Protein AF-A0AB36YSG3-F1 (afdb_monomer)

Sequence (198 aa):
MAKQVISLGTAPSGAGGDDRRSAWFKAISNFTELYDFLAGTAGSTALPASLAAAISAAGGYRKATILGAVGQSGGVPTGAIIERGNNANGEYVRFADGTQICTFKNRTIRTANIATGPLFHGGLEAARSFPIAFATAPIIQISAGLEVGEGWFAMAAGALPDGLLLSTTRWPGGYVFTQVSRSATIICVDYLAVGRWF

Foldseek 3Di:
DDQQDWQQCDPPPSPPTDDPVRSVVSVVVNVQVVQCQQQVHHPHPDHQPDSVRSCVNNVHDDPVFQEDDWDDDPQRIPGHQWYWDADPQAIWIAGNRFKIKFKDKDKDKFFFACDDPLKTWTPKAAKTWTRDFAPWQWDKDKFKAWPPAGKTWDFDLPVDPPSCNTGRTIDGMTIIMHSDGGGITIMMMIIMTMHGRD

pLDDT: mean 89.96, std 9.18, range [51.03, 98.56]

Radius of gyration: 31.13 Å; Cα contacts (8 Å, |Δi|>4): 420; chains: 1; bounding box: 73×34×82 Å

Secondary structure (DSSP, 8-state):
-PPP-----BTTTTBTS--HHHHHHHHHHHHHHHHHHHHTSTT--S--SSHHHHHHHTT---GGGSBS---EETTEE-S-SEEEEEETTEEEEEETTSEEEEEEEEEEEEEE-EEETTEEE-S-B--EE-SS--SSPPEEEEEEEESSS--EEEE-TTSSTT-GGG-SSEEPPEEEEESS-EEEEEEEEEEEEEEE--

Nearest PDB structures (foldseek):
  2vm9-assembly1_A  TM=5.688E-01  e=8.264E-02  Dictyostelium discoideum AX2
  2vme-assembly2_F  TM=4.939E-01  e=7.812E-02  Dictyostelium discoideum AX2
  2izw-assembly1_C  TM=2.130E-01  e=5.283E-01  Ryegrass mottle virus
  8r71-assembly1_B  TM=1.937E-01  e=8.763E-01  Bacteroides thetaiotaomicron VPI-5482

Mean predicted aligned error: 8.12 Å

Structure (mmCIF, N/CA/C/O backbone):
data_AF-A0AB36YSG3-F1
#
_entry.id   AF-A0AB36YSG3-F1
#
loop_
_atom_site.group_PDB
_atom_site.id
_atom_site.type_symbol
_atom_site.label_atom_id
_atom_site.label_alt_id
_atom_site.label_comp_id
_atom_site.label_asym_id
_atom_site.label_entity_id
_atom_site.label_seq_id
_atom_site.pdbx_PDB_ins_code
_atom_site.Cartn_x
_atom_site.Cartn_y
_atom_site.Cartn_z
_atom_site.occupancy
_atom_site.B_iso_or_equiv
_atom_site.auth_seq_id
_atom_site.auth_comp_id
_atom_site.auth_asym_id
_atom_site.auth_atom_id
_atom_site.pdbx_PDB_model_num
ATOM 1 N N . MET A 1 1 ? -29.267 0.388 25.687 1.00 69.69 1 MET A N 1
ATOM 2 C CA . MET A 1 1 ? -30.552 0.045 26.331 1.00 69.69 1 MET A CA 1
ATOM 3 C C . MET A 1 1 ? -31.409 1.309 26.351 1.00 69.69 1 MET A C 1
ATOM 5 O O . MET A 1 1 ? -31.002 2.301 25.753 1.00 69.69 1 MET A O 1
ATOM 9 N N . ALA A 1 2 ? -32.626 1.283 26.902 1.00 88.50 2 ALA A N 1
ATOM 10 C CA . ALA A 1 2 ? -33.456 2.487 26.984 1.00 88.50 2 ALA A CA 1
ATOM 11 C C . ALA A 1 2 ? -33.190 3.220 28.304 1.00 88.50 2 ALA A C 1
ATOM 13 O O . ALA A 1 2 ? -33.202 2.597 29.364 1.00 88.50 2 ALA A O 1
ATOM 14 N N . LYS A 1 3 ? -33.009 4.545 28.232 1.00 94.25 3 LYS A N 1
ATOM 15 C CA . LYS A 1 3 ? -32.873 5.412 29.409 1.00 94.25 3 LYS A CA 1
ATOM 16 C C . LYS A 1 3 ? -34.032 5.171 30.379 1.00 94.25 3 LYS A C 1
ATOM 18 O O . LYS A 1 3 ? -35.194 5.324 30.003 1.00 94.25 3 LYS A O 1
ATOM 23 N N . GLN A 1 4 ? -33.718 4.908 31.644 1.00 95.56 4 GLN A N 1
ATOM 24 C CA . GLN A 1 4 ? -34.727 4.843 32.695 1.00 95.56 4 GLN A CA 1
ATOM 25 C C . GLN A 1 4 ? -35.090 6.258 33.159 1.00 95.56 4 GLN A C 1
ATOM 27 O O . GLN A 1 4 ? -34.214 7.071 33.464 1.00 95.56 4 GLN A O 1
ATOM 32 N N . VAL A 1 5 ? -36.388 6.569 33.192 1.00 96.06 5 VAL A N 1
ATOM 33 C CA . VAL A 1 5 ? -36.911 7.882 33.596 1.00 96.06 5 VAL A CA 1
ATOM 34 C C . VAL A 1 5 ? -37.581 7.767 34.962 1.00 96.06 5 VAL A C 1
ATOM 36 O O . VAL A 1 5 ? -38.387 6.862 35.197 1.00 96.06 5 VAL A O 1
ATOM 39 N N . ILE A 1 6 ? -37.227 8.685 35.862 1.00 96.62 6 ILE A N 1
ATOM 40 C CA . ILE A 1 6 ? -37.859 8.807 37.176 1.00 96.62 6 ILE A CA 1
ATOM 41 C C . ILE A 1 6 ? -39.253 9.413 36.986 1.00 96.62 6 ILE A C 1
ATOM 43 O O . ILE A 1 6 ? -39.391 10.486 36.396 1.00 96.62 6 ILE A O 1
ATOM 47 N N . SER A 1 7 ? -40.275 8.724 37.486 1.00 95.81 7 SER A N 1
ATOM 48 C CA . SER A 1 7 ? -41.648 9.219 37.530 1.00 95.81 7 SER A CA 1
ATOM 49 C C . SER A 1 7 ? -41.827 10.099 38.761 1.00 95.81 7 SER A C 1
ATOM 51 O O . SER A 1 7 ? -41.712 9.622 39.888 1.00 95.81 7 SER A O 1
ATOM 53 N N . LEU A 1 8 ? -42.119 11.383 38.553 1.00 94.31 8 LEU A N 1
ATOM 54 C CA . LEU A 1 8 ? -42.344 12.332 39.649 1.00 94.31 8 LEU A CA 1
ATOM 55 C C . LEU A 1 8 ? -43.774 12.285 40.209 1.00 94.31 8 LEU A C 1
ATOM 57 O O . LEU A 1 8 ? -44.034 12.909 41.232 1.00 94.31 8 LEU A O 1
ATOM 61 N N . GLY A 1 9 ? -44.694 11.566 39.558 1.00 93.94 9 GLY A N 1
ATOM 62 C CA . GLY A 1 9 ? -46.113 11.552 39.922 1.00 93.94 9 GLY A CA 1
ATOM 63 C C . GLY A 1 9 ? -46.824 12.884 39.650 1.00 93.94 9 GLY A C 1
ATOM 64 O O . GLY A 1 9 ? -46.346 13.726 38.887 1.00 93.94 9 GLY A O 1
ATOM 65 N N . THR A 1 10 ? -47.995 13.077 40.258 1.00 93.19 10 THR A N 1
ATOM 66 C CA . THR A 1 10 ? -48.800 14.299 40.107 1.00 93.19 10 THR A CA 1
ATOM 67 C C . THR A 1 10 ? -48.401 15.386 41.108 1.00 93.19 10 THR A C 1
ATOM 69 O O . THR A 1 10 ? -48.425 15.194 42.326 1.00 93.19 10 THR A O 1
ATOM 72 N N . ALA A 1 11 ? -48.062 16.576 40.605 1.00 90.12 11 ALA A N 1
ATOM 73 C CA . ALA A 1 11 ? -47.807 17.745 41.447 1.00 90.12 11 ALA A CA 1
ATOM 74 C C . ALA A 1 11 ? -49.074 18.160 42.236 1.00 90.12 11 ALA A C 1
A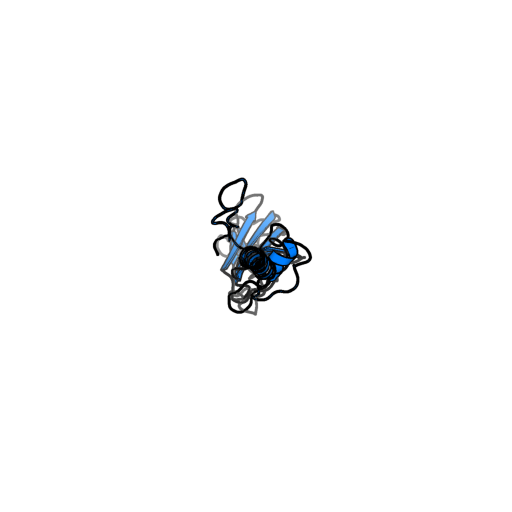TOM 76 O O . ALA A 1 11 ? -50.182 18.000 41.722 1.00 90.12 11 ALA A O 1
ATOM 77 N N . PRO A 1 12 ? -48.948 18.708 43.463 1.00 88.94 12 PRO A N 1
ATOM 78 C CA . PRO A 1 12 ? -47.706 18.993 44.195 1.00 88.94 12 PRO A CA 1
ATOM 79 C C . PRO A 1 12 ? -47.210 17.823 45.064 1.00 88.94 12 PRO A C 1
ATOM 81 O O . PRO A 1 12 ? -46.116 17.895 45.611 1.00 88.94 12 PRO A O 1
ATOM 84 N N . SER A 1 13 ? -48.015 16.768 45.218 1.00 87.25 13 SER A N 1
ATOM 85 C CA . SER A 1 13 ? -47.770 15.685 46.186 1.00 87.25 13 SER A CA 1
ATOM 86 C C . SER A 1 13 ? -46.819 14.588 45.696 1.00 87.25 13 SER A C 1
ATOM 88 O O . SER A 1 13 ? -46.264 13.856 46.510 1.00 87.25 13 SER A O 1
ATOM 90 N N . GLY A 1 14 ? -46.651 14.450 44.378 1.00 87.38 14 GLY A N 1
ATOM 91 C CA . GLY A 1 14 ? -45.916 13.352 43.752 1.00 87.38 14 GLY A CA 1
ATOM 92 C C . GLY A 1 14 ? -46.652 12.006 43.784 1.00 87.38 14 GLY A C 1
ATOM 93 O O . GLY A 1 14 ? -46.033 10.959 43.593 1.00 87.38 14 GLY A O 1
ATOM 94 N N . ALA A 1 15 ? -47.967 12.003 44.037 1.00 90.50 15 ALA A N 1
ATOM 95 C CA . ALA A 1 15 ? -48.768 10.781 44.089 1.00 90.50 15 ALA A CA 1
ATOM 96 C C . ALA A 1 15 ? -48.679 9.987 42.769 1.00 90.50 15 ALA A C 1
ATOM 98 O O . ALA A 1 15 ? -48.740 10.553 41.677 1.00 90.50 15 ALA A O 1
ATOM 99 N N . GLY A 1 16 ? -48.510 8.664 42.874 1.00 90.69 16 GLY A N 1
ATOM 100 C CA . GLY A 1 16 ? -48.297 7.776 41.721 1.00 90.69 16 GLY A CA 1
ATOM 101 C C . GLY A 1 16 ? -46.891 7.839 41.100 1.00 90.69 16 GLY A C 1
ATOM 102 O O . GLY A 1 16 ? -46.668 7.228 40.056 1.00 90.69 16 GLY A O 1
ATOM 103 N N . GLY A 1 17 ? -45.956 8.578 41.708 1.00 94.31 17 GLY A N 1
ATOM 104 C CA . GLY A 1 17 ? -44.541 8.599 41.332 1.00 94.31 17 GLY A CA 1
ATOM 105 C C . GLY A 1 17 ? -43.741 7.407 41.868 1.00 94.31 17 GLY A C 1
ATOM 106 O O . GLY A 1 17 ? -44.248 6.580 42.625 1.00 94.31 17 GLY A O 1
ATOM 107 N N . ASP A 1 18 ? -42.470 7.338 41.474 1.00 96.12 18 ASP A N 1
ATOM 108 C CA . ASP A 1 18 ? -41.512 6.375 42.019 1.00 96.12 18 ASP A CA 1
ATOM 109 C C . ASP A 1 18 ? -41.241 6.662 43.505 1.00 96.12 18 ASP A C 1
ATOM 111 O O . ASP A 1 18 ? -41.109 7.816 43.923 1.00 96.12 18 ASP A O 1
ATOM 115 N N . ASP A 1 19 ? -41.078 5.607 44.306 1.00 94.69 19 ASP A N 1
ATOM 116 C CA . ASP A 1 19 ? -40.535 5.763 45.653 1.00 94.69 19 ASP A CA 1
ATOM 117 C C . ASP A 1 19 ? -39.028 6.095 45.605 1.00 94.69 19 ASP A C 1
ATOM 119 O O . ASP A 1 19 ? -38.348 5.953 44.583 1.00 94.69 19 ASP A O 1
ATOM 123 N N . ARG A 1 20 ? -38.461 6.525 46.739 1.00 93.94 20 ARG A N 1
ATOM 124 C CA . ARG A 1 20 ? -37.034 6.895 46.806 1.00 93.94 20 ARG A CA 1
ATOM 125 C C . ARG A 1 20 ? -36.110 5.761 46.355 1.00 93.94 20 ARG A C 1
ATOM 127 O O . ARG A 1 20 ? -35.063 6.027 45.776 1.00 93.94 20 ARG A O 1
ATOM 134 N N . ARG A 1 21 ? -36.475 4.507 46.630 1.00 96.31 21 ARG A N 1
ATOM 135 C CA . ARG A 1 21 ? -35.651 3.333 46.332 1.00 96.31 21 ARG A CA 1
ATOM 136 C C . ARG A 1 21 ? -35.661 3.014 44.836 1.00 96.31 21 ARG A C 1
ATOM 138 O O . ARG A 1 21 ? -34.598 2.855 44.250 1.00 96.31 21 ARG A O 1
ATOM 145 N N . SER A 1 22 ? -36.834 2.943 44.221 1.00 95.62 22 SER A N 1
ATOM 146 C CA . SER A 1 22 ? -37.033 2.691 42.791 1.00 95.62 22 SER A CA 1
ATOM 147 C C . SER A 1 22 ? -36.464 3.819 41.932 1.00 95.62 22 SER A C 1
ATOM 149 O O . SER A 1 22 ? -35.759 3.535 40.965 1.00 95.62 22 SER A O 1
ATOM 151 N N . ALA A 1 23 ? -36.642 5.083 42.329 1.00 95.94 23 ALA A N 1
ATOM 152 C CA . ALA A 1 23 ? -35.988 6.215 41.677 1.00 95.94 23 ALA A CA 1
ATOM 153 C C . ALA A 1 23 ? -34.453 6.089 41.716 1.00 95.94 23 ALA A C 1
ATOM 155 O O . ALA A 1 23 ? -33.777 6.345 40.716 1.00 95.94 23 ALA A O 1
ATOM 156 N N . TRP A 1 24 ? -33.893 5.644 42.847 1.00 97.00 24 TRP A N 1
ATOM 157 C CA . TRP A 1 24 ? -32.447 5.470 42.988 1.00 97.00 24 TRP A CA 1
ATOM 158 C C . TRP A 1 24 ? -31.906 4.266 42.220 1.00 97.00 24 TRP A C 1
ATOM 160 O O . TRP A 1 24 ? -30.856 4.373 41.593 1.00 97.00 24 TRP A O 1
ATOM 170 N N . PHE A 1 25 ? -32.651 3.160 42.161 1.00 95.75 25 PHE A N 1
ATOM 171 C CA . PHE A 1 25 ? -32.319 2.046 41.272 1.00 95.75 25 PHE A CA 1
ATOM 172 C C . PHE A 1 25 ? -32.281 2.479 39.804 1.00 95.75 25 PHE A C 1
ATOM 174 O O . PHE A 1 25 ? -31.351 2.097 39.093 1.00 95.75 25 PHE A O 1
ATOM 181 N N . LYS A 1 26 ? -33.218 3.331 39.366 1.00 96.19 26 LYS A N 1
ATOM 182 C CA . LYS A 1 26 ? -33.208 3.882 38.003 1.00 96.19 26 LYS A CA 1
ATOM 183 C C . LYS A 1 26 ? -31.982 4.743 37.723 1.00 96.19 26 LYS A C 1
ATOM 185 O O . LYS A 1 26 ? -31.371 4.631 36.660 1.00 96.19 26 LYS A O 1
ATOM 190 N N . ALA A 1 27 ? -31.597 5.580 38.684 1.00 95.56 27 ALA A N 1
ATOM 191 C CA . ALA A 1 27 ? -30.386 6.386 38.581 1.00 95.56 27 ALA A CA 1
ATOM 192 C C . ALA A 1 27 ? -29.128 5.505 38.489 1.00 95.56 27 ALA A C 1
ATOM 194 O O . ALA A 1 27 ? -28.341 5.673 37.560 1.00 95.56 27 ALA A O 1
ATOM 195 N N . ILE A 1 28 ? -28.975 4.535 39.399 1.00 94.44 28 ILE A N 1
ATOM 196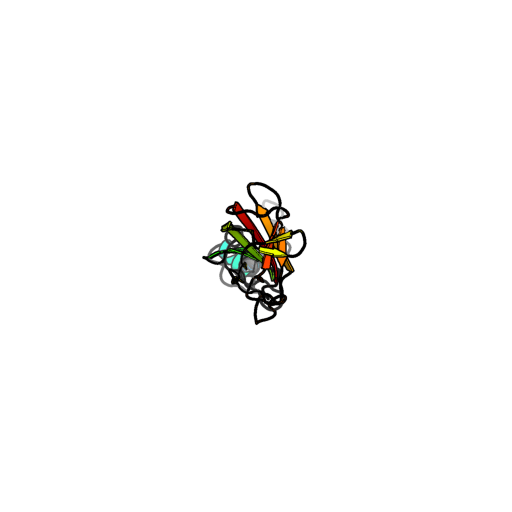 C CA . ILE A 1 28 ? -27.840 3.599 39.418 1.00 94.44 28 ILE A CA 1
ATOM 197 C C . ILE A 1 28 ? -27.754 2.834 38.096 1.00 94.44 28 ILE A C 1
ATOM 199 O O . ILE A 1 28 ? -26.687 2.802 37.493 1.00 94.44 28 ILE A O 1
ATOM 203 N N . SER A 1 29 ? -28.872 2.295 37.600 1.00 93.88 29 SER A N 1
ATOM 204 C CA . SER A 1 29 ? -28.906 1.552 36.336 1.00 93.88 29 SER A CA 1
ATOM 205 C C . SER A 1 29 ? -28.413 2.389 35.153 1.00 93.88 29 SER A C 1
ATOM 207 O O . SER A 1 29 ? -27.642 1.887 34.339 1.00 93.88 29 SER A O 1
ATOM 209 N N . ASN A 1 30 ? -28.823 3.660 35.059 1.00 94.94 30 ASN A N 1
AT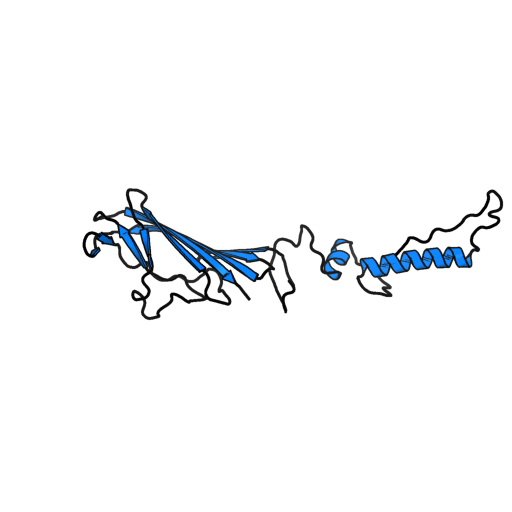OM 210 C CA . ASN A 1 30 ? -28.353 4.557 34.000 1.00 94.94 30 ASN A CA 1
ATOM 211 C C . ASN A 1 30 ? -26.841 4.845 34.117 1.00 94.94 30 ASN A C 1
ATOM 213 O O . ASN A 1 30 ? -26.155 4.931 33.101 1.00 94.94 30 ASN A O 1
ATOM 217 N N . PHE A 1 31 ? -26.303 4.999 35.335 1.00 93.31 31 PHE A N 1
ATOM 218 C CA . PHE A 1 31 ? -24.863 5.207 35.536 1.00 93.31 31 PHE A CA 1
ATOM 219 C C . PHE A 1 31 ? -24.049 3.956 35.211 1.00 93.31 31 PHE A C 1
ATOM 221 O O . PHE A 1 31 ? -23.043 4.071 34.517 1.00 93.31 31 PHE A O 1
ATOM 228 N N . THR A 1 32 ? -24.492 2.776 35.647 1.00 92.62 32 THR A N 1
ATOM 229 C CA . THR A 1 32 ? -23.864 1.502 35.277 1.00 92.62 32 THR A CA 1
ATOM 230 C C . THR A 1 32 ? -23.828 1.331 33.759 1.00 92.62 32 THR A C 1
ATOM 232 O O . THR A 1 32 ? -22.772 1.027 33.218 1.00 92.62 32 THR A O 1
ATOM 235 N N . GLU A 1 33 ? -24.927 1.627 33.051 1.00 92.31 33 GLU A N 1
ATOM 236 C CA . GLU A 1 33 ? -24.948 1.574 31.582 1.00 92.31 33 GLU A CA 1
ATOM 237 C C . GLU A 1 33 ? -23.897 2.502 30.949 1.00 92.31 33 GLU A C 1
ATOM 239 O O . GLU A 1 33 ? -23.198 2.098 30.020 1.00 92.31 33 GLU A O 1
ATOM 244 N N . LEU A 1 34 ? -23.748 3.730 31.455 1.00 89.31 34 LEU A N 1
ATOM 245 C CA . LEU A 1 34 ? -22.732 4.659 30.957 1.00 89.31 34 LEU A CA 1
ATOM 246 C C . LEU A 1 34 ? -21.307 4.168 31.239 1.00 89.31 34 LEU A C 1
ATOM 248 O O . LEU A 1 34 ? -20.459 4.239 30.352 1.00 89.31 34 LEU A O 1
ATOM 252 N N . TYR A 1 35 ? -21.033 3.669 32.444 1.00 89.62 35 TYR A N 1
ATOM 253 C CA . TYR A 1 35 ? -19.709 3.159 32.806 1.00 89.62 35 TYR A CA 1
ATOM 254 C C . TYR A 1 35 ? -19.316 1.969 31.936 1.00 89.62 35 TYR A C 1
ATOM 256 O O . TYR A 1 35 ? -18.214 1.955 31.387 1.00 89.62 35 TYR A O 1
ATOM 264 N N . ASP A 1 36 ? -20.235 1.028 31.745 1.00 87.38 36 ASP A N 1
ATOM 265 C CA . ASP A 1 36 ? -19.995 -0.169 30.946 1.00 87.38 36 ASP A CA 1
ATOM 266 C C . ASP A 1 36 ? -19.803 0.170 29.464 1.00 87.38 36 ASP A C 1
ATOM 268 O O . ASP A 1 36 ? -18.900 -0.360 28.813 1.00 87.38 36 ASP A O 1
ATOM 272 N N . PHE A 1 37 ? -20.599 1.108 28.934 1.00 84.81 37 PHE A N 1
ATOM 273 C CA . PHE A 1 37 ? -20.466 1.576 27.555 1.00 84.81 37 PHE A CA 1
ATOM 274 C C . PHE A 1 37 ? -19.124 2.273 27.307 1.00 84.81 37 PHE A C 1
ATOM 276 O O . PHE A 1 37 ? -18.428 1.951 26.347 1.00 84.81 37 PHE A O 1
ATOM 283 N N . LEU A 1 38 ? -18.746 3.227 28.164 1.00 83.06 38 LEU A N 1
ATOM 284 C CA . LEU A 1 38 ? -17.506 3.986 27.994 1.00 83.06 38 LEU A CA 1
ATOM 285 C C . LEU A 1 38 ? -16.261 3.132 28.268 1.00 83.06 38 LEU A C 1
ATOM 287 O O . LEU A 1 38 ? -15.247 3.321 27.603 1.00 83.06 38 LEU A O 1
ATOM 291 N N . ALA A 1 39 ? -16.311 2.196 29.215 1.00 82.25 39 ALA A N 1
ATOM 292 C CA . ALA A 1 39 ? -15.195 1.292 29.491 1.00 82.25 39 ALA A CA 1
ATOM 293 C C . ALA A 1 39 ? -15.099 0.119 28.500 1.00 82.25 39 ALA A C 1
ATOM 295 O O . ALA A 1 39 ? -14.062 -0.537 28.439 1.00 82.25 39 ALA A O 1
ATOM 296 N N . GLY A 1 40 ? -16.160 -0.157 27.733 1.00 79.75 40 GLY A N 1
ATOM 297 C CA . GLY A 1 40 ? -16.218 -1.285 26.803 1.00 79.75 40 GLY A CA 1
ATOM 298 C C . GLY A 1 40 ? -16.263 -2.653 27.495 1.00 79.75 40 GLY A C 1
ATOM 299 O O . GLY A 1 40 ? -15.886 -3.655 26.895 1.00 79.75 40 GLY A O 1
ATOM 300 N N . THR A 1 41 ? -16.661 -2.722 28.769 1.00 83.94 41 THR A N 1
ATOM 301 C CA . THR A 1 41 ? -16.721 -3.958 29.571 1.00 83.94 41 THR A CA 1
ATOM 302 C C . THR A 1 41 ? -17.799 -3.833 30.644 1.00 83.94 41 THR A C 1
ATOM 304 O O . THR A 1 41 ? -17.955 -2.769 31.234 1.00 83.94 41 THR A O 1
ATOM 307 N N . ALA A 1 42 ? -18.527 -4.921 30.907 1.00 88.25 42 ALA A N 1
ATOM 308 C CA . ALA A 1 42 ? -19.592 -4.954 31.907 1.00 88.25 42 ALA A CA 1
ATOM 309 C C . ALA A 1 42 ? -19.059 -4.853 33.349 1.00 88.25 42 ALA A C 1
ATOM 311 O O . ALA A 1 42 ? -18.051 -5.476 33.687 1.00 88.25 42 ALA A O 1
ATOM 312 N N . GLY A 1 43 ? -19.777 -4.132 34.212 1.00 87.50 43 GLY A N 1
ATOM 313 C CA . GLY A 1 43 ? -19.433 -3.952 35.623 1.00 87.50 43 GLY A CA 1
ATOM 314 C C . GLY A 1 43 ? -18.248 -3.016 35.867 1.00 87.50 43 GLY A C 1
ATOM 315 O O . GLY A 1 43 ? -17.552 -3.168 36.874 1.00 87.50 43 GLY A O 1
ATOM 316 N N . SER A 1 44 ? -17.988 -2.067 34.966 1.00 87.38 44 SER A N 1
ATOM 317 C CA . SER A 1 44 ? -16.870 -1.144 35.139 1.00 87.38 44 SER A CA 1
ATOM 318 C C . SER A 1 44 ? -17.094 -0.214 36.332 1.00 87.38 44 SER A C 1
ATOM 320 O O . SER A 1 44 ? -18.123 0.448 36.457 1.00 87.38 44 SER A O 1
ATOM 322 N N . THR A 1 45 ? -16.093 -0.115 37.204 1.00 89.25 45 THR A N 1
ATOM 323 C CA . THR A 1 45 ? -16.085 0.793 38.364 1.00 89.25 45 THR A CA 1
ATOM 324 C C . THR A 1 45 ? -15.300 2.079 38.105 1.00 89.25 45 THR A C 1
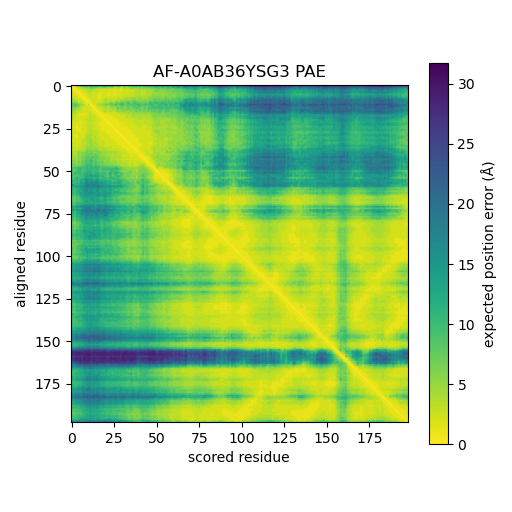ATOM 326 O O . THR A 1 45 ? -15.259 2.961 38.963 1.00 89.25 45 THR A O 1
ATOM 329 N N . ALA A 1 46 ? -14.699 2.217 36.920 1.00 85.31 46 ALA A N 1
ATOM 330 C CA . ALA A 1 46 ? -13.904 3.372 36.526 1.00 85.31 46 ALA A CA 1
ATOM 331 C C . ALA A 1 46 ? -14.271 3.843 35.116 1.00 85.31 46 ALA A C 1
ATOM 333 O O . ALA A 1 46 ? -14.509 3.046 34.207 1.00 85.31 46 ALA A O 1
ATOM 334 N N . LEU A 1 47 ? -14.279 5.161 34.925 1.00 82.81 47 LEU A N 1
ATOM 335 C CA . LEU A 1 47 ? -14.387 5.746 33.595 1.00 82.81 47 LEU A CA 1
ATOM 336 C C . LEU A 1 47 ? -12.997 5.881 32.961 1.00 82.81 47 LEU A C 1
ATOM 338 O O . LEU A 1 47 ? -12.020 6.153 33.664 1.00 82.81 47 LEU A O 1
ATOM 342 N N . PRO A 1 48 ? -12.896 5.759 31.630 1.00 82.94 48 PRO A N 1
ATOM 343 C CA . PRO A 1 48 ? -11.686 6.127 30.911 1.00 82.94 48 PRO A CA 1
ATOM 344 C C . PRO A 1 48 ? -11.323 7.592 31.178 1.00 82.94 48 PRO A C 1
ATOM 346 O O . PRO A 1 48 ? -12.200 8.452 31.252 1.00 82.94 48 PRO A O 1
ATOM 349 N N . ALA A 1 49 ? -10.025 7.903 31.231 1.00 84.31 49 ALA A N 1
ATOM 350 C CA . ALA A 1 49 ? -9.532 9.264 31.489 1.00 84.31 49 ALA A CA 1
ATOM 351 C C . ALA A 1 49 ? -10.002 10.311 30.451 1.00 84.31 49 ALA A C 1
ATOM 353 O O . ALA A 1 49 ? -9.901 11.513 30.676 1.00 84.31 49 ALA A O 1
ATOM 354 N N . SER A 1 50 ? -10.489 9.863 29.291 1.00 81.19 50 SER 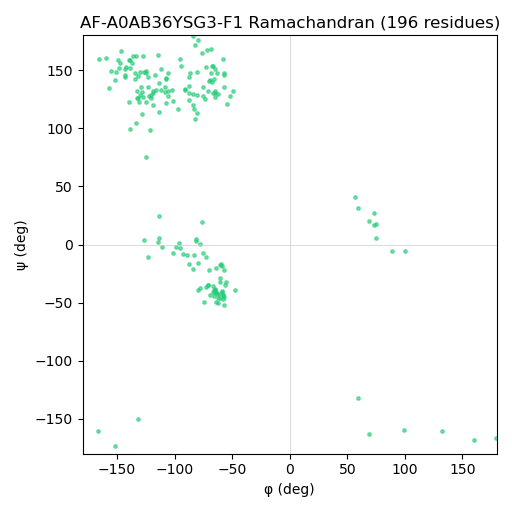A N 1
ATOM 355 C CA . SER A 1 50 ? -11.123 10.694 28.267 1.00 81.19 50 SER A CA 1
ATOM 356 C C . SER A 1 50 ? -11.981 9.834 27.335 1.00 81.19 50 SER A C 1
ATOM 358 O O . SER A 1 50 ? -11.733 8.636 27.189 1.00 81.19 50 SER A O 1
ATOM 360 N N . LEU A 1 51 ? -12.925 10.448 26.609 1.00 77.56 51 LEU A N 1
ATOM 361 C CA . LEU A 1 51 ? -13.647 9.777 25.514 1.00 77.56 51 LEU A CA 1
ATOM 362 C C . LEU A 1 51 ? -12.679 9.206 24.462 1.00 77.56 51 LEU A C 1
ATOM 364 O O . LEU A 1 51 ? -12.925 8.162 23.872 1.00 77.56 51 LEU A O 1
ATOM 368 N N . ALA A 1 52 ? -11.542 9.868 24.251 1.00 74.12 52 ALA A N 1
ATOM 369 C CA . ALA A 1 52 ? -10.488 9.377 23.379 1.00 74.12 52 ALA A CA 1
ATOM 370 C C . ALA A 1 52 ? -9.939 8.024 23.880 1.00 74.12 52 ALA A C 1
ATOM 372 O O . ALA A 1 52 ? -9.821 7.091 23.086 1.00 74.12 52 ALA A O 1
ATOM 373 N N . ALA A 1 53 ? -9.662 7.894 25.180 1.00 78.31 53 ALA A N 1
ATOM 374 C CA . ALA A 1 53 ? -9.243 6.631 25.790 1.00 78.31 53 ALA A CA 1
ATOM 375 C C . ALA A 1 53 ? -10.346 5.559 25.730 1.00 78.31 53 ALA A C 1
ATOM 377 O O . ALA A 1 53 ? -10.037 4.413 25.427 1.00 78.31 53 ALA A O 1
ATOM 378 N N . ALA A 1 54 ? -11.613 5.943 25.929 1.00 78.50 54 ALA A N 1
ATOM 379 C CA . ALA A 1 54 ? -12.777 5.062 25.785 1.00 78.50 54 ALA A CA 1
ATOM 380 C C . ALA A 1 54 ? -12.855 4.438 24.383 1.00 78.50 54 ALA A C 1
ATOM 382 O O . ALA A 1 54 ? -12.907 3.223 24.225 1.00 78.50 54 ALA A O 1
ATOM 383 N N . ILE A 1 55 ? -12.782 5.282 23.349 1.00 78.12 55 ILE A N 1
ATOM 384 C CA . ILE A 1 55 ? -12.820 4.856 21.946 1.00 78.12 55 ILE A CA 1
ATOM 385 C C . ILE A 1 55 ? -11.632 3.944 21.632 1.00 78.12 55 ILE A C 1
ATOM 387 O O . ILE A 1 55 ? -11.812 2.919 20.986 1.00 78.12 55 ILE A O 1
ATOM 391 N N . SER A 1 56 ? -10.430 4.282 22.110 1.00 77.00 56 SER A N 1
ATOM 392 C CA . SER A 1 56 ? -9.247 3.437 21.918 1.00 77.00 56 SER A CA 1
ATOM 393 C C . SER A 1 56 ? -9.374 2.078 22.614 1.00 77.00 56 SER A C 1
ATOM 395 O O . SER A 1 56 ? -9.000 1.075 22.017 1.00 77.00 56 SER A O 1
ATOM 397 N N . ALA A 1 57 ? -9.926 2.027 23.830 1.00 70.44 57 ALA A N 1
ATOM 398 C CA . ALA A 1 57 ? -10.169 0.780 24.558 1.00 70.44 57 ALA A CA 1
ATOM 399 C C . ALA A 1 57 ? -11.238 -0.092 23.879 1.00 70.44 57 ALA A C 1
ATOM 401 O O . ALA A 1 57 ? -11.097 -1.309 23.826 1.00 70.44 57 ALA A O 1
ATOM 402 N N . ALA A 1 58 ? -12.262 0.531 23.291 1.00 73.62 58 ALA A N 1
ATOM 403 C CA . ALA A 1 58 ? -13.302 -0.147 22.521 1.00 73.62 58 ALA A CA 1
ATOM 404 C C . ALA A 1 58 ? -12.870 -0.543 21.089 1.00 73.62 58 ALA A C 1
ATOM 406 O O . ALA A 1 58 ? -13.681 -1.079 20.337 1.00 73.62 58 ALA A O 1
ATOM 407 N N . GLY A 1 59 ? -11.625 -0.258 20.677 1.00 73.44 59 GLY A N 1
ATOM 408 C CA . GLY A 1 59 ? -11.121 -0.564 19.329 1.00 73.44 59 GLY A CA 1
ATOM 409 C C . GLY A 1 59 ? -11.643 0.362 18.221 1.00 73.44 59 GLY A C 1
ATOM 410 O O . GLY A 1 59 ? -11.583 0.024 17.040 1.00 73.44 59 GLY A O 1
ATOM 411 N N . GLY A 1 60 ? -12.174 1.531 18.577 1.00 77.31 60 GLY A N 1
ATOM 412 C CA . GLY A 1 60 ? -12.684 2.510 17.625 1.00 77.31 60 GLY A CA 1
ATOM 413 C C . GLY A 1 60 ? -11.589 3.372 16.990 1.00 77.31 60 GLY A C 1
ATOM 414 O O . GLY A 1 60 ? -10.588 3.735 17.615 1.00 77.31 60 GLY A O 1
ATOM 415 N N . TYR A 1 61 ? -11.817 3.776 15.740 1.00 82.25 61 TYR A N 1
ATOM 416 C CA . TYR A 1 61 ? -10.959 4.729 15.036 1.00 82.25 61 TYR A CA 1
ATOM 417 C C . TYR A 1 61 ? -11.380 6.170 15.309 1.00 82.25 61 TYR A C 1
ATOM 419 O O . TYR A 1 61 ? -12.563 6.500 15.392 1.00 82.25 61 TYR A O 1
ATOM 427 N N . ARG A 1 62 ? -10.393 7.062 15.392 1.00 85.50 62 ARG A N 1
ATOM 428 C CA . ARG A 1 62 ? -10.589 8.511 15.499 1.00 85.50 62 ARG A CA 1
ATOM 429 C C . ARG A 1 62 ? -9.664 9.218 14.522 1.00 85.50 62 ARG A C 1
ATOM 431 O O . ARG A 1 62 ? -8.664 8.650 14.105 1.00 85.50 62 ARG A O 1
ATOM 438 N N . LYS A 1 63 ? -9.933 10.490 14.210 1.00 87.38 63 LYS A N 1
ATOM 439 C CA . LYS A 1 63 ? -9.104 11.286 13.278 1.00 87.38 63 LYS A CA 1
ATOM 440 C C . LYS A 1 63 ? -7.597 11.182 13.574 1.00 87.38 63 LYS A C 1
ATOM 442 O O . LYS A 1 63 ? -6.803 11.054 12.654 1.00 87.38 63 LYS A O 1
ATOM 447 N N . ALA A 1 64 ? -7.227 11.168 14.857 1.00 85.12 64 ALA A N 1
ATOM 448 C CA . ALA A 1 64 ? -5.840 11.077 15.314 1.00 85.12 64 ALA A CA 1
ATOM 449 C C . ALA A 1 64 ? -5.176 9.692 15.149 1.00 85.12 64 ALA A C 1
ATOM 451 O O . ALA A 1 64 ? -3.976 9.594 15.362 1.00 85.12 64 ALA A O 1
ATOM 452 N N . THR A 1 65 ? -5.923 8.630 14.825 1.00 86.38 65 THR A N 1
ATOM 453 C CA . THR A 1 65 ? -5.399 7.256 14.665 1.00 86.38 65 THR A CA 1
ATOM 454 C C . THR A 1 65 ? -5.504 6.733 13.233 1.00 86.38 65 THR A C 1
ATOM 456 O O . T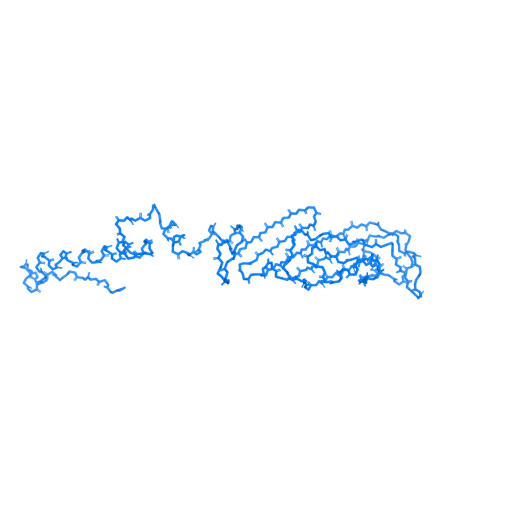HR A 1 65 ? -5.135 5.594 12.970 1.00 86.38 65 THR A O 1
ATOM 459 N N . ILE A 1 66 ? -6.001 7.546 12.292 1.00 92.12 66 ILE A N 1
ATOM 460 C CA . ILE A 1 66 ? -6.104 7.148 10.879 1.00 92.12 66 ILE A CA 1
ATOM 461 C C . ILE A 1 66 ? -4.709 6.950 10.275 1.00 92.12 66 ILE A C 1
ATOM 463 O O . ILE A 1 66 ? -4.512 6.008 9.510 1.00 92.12 66 ILE A O 1
ATOM 467 N N . LEU A 1 67 ? -3.756 7.814 10.639 1.00 94.94 67 LEU A N 1
ATOM 468 C CA . LEU A 1 67 ? -2.368 7.764 10.183 1.00 94.94 67 LEU A CA 1
ATOM 469 C C . LEU A 1 67 ? -1.459 7.248 11.301 1.00 94.94 67 LEU A C 1
ATOM 471 O O . LEU A 1 67 ? -1.528 7.740 12.427 1.00 94.94 67 LEU A O 1
ATOM 475 N N . GLY A 1 68 ? -0.593 6.289 10.989 1.00 94.81 68 GLY A N 1
ATOM 476 C CA . GLY A 1 68 ? 0.351 5.700 11.940 1.00 94.81 68 GLY A CA 1
ATOM 477 C C . GLY A 1 68 ? 0.849 4.340 11.463 1.00 94.81 68 GLY A C 1
ATOM 478 O O . GLY A 1 68 ? 0.617 3.975 10.316 1.00 94.81 68 GLY A O 1
ATOM 479 N N . ALA A 1 69 ? 1.515 3.588 12.339 1.00 94.75 69 ALA A N 1
ATOM 480 C CA . ALA A 1 69 ? 1.927 2.222 12.024 1.00 94.75 69 ALA A CA 1
ATOM 481 C C . ALA A 1 69 ? 0.695 1.324 11.831 1.00 94.75 69 ALA A C 1
ATOM 483 O O . ALA A 1 69 ? -0.187 1.271 12.697 1.00 94.75 69 ALA A O 1
ATOM 484 N N . VAL A 1 70 ? 0.631 0.632 10.698 1.00 95.94 70 VAL A N 1
ATOM 485 C CA . VAL A 1 70 ? -0.424 -0.329 10.377 1.00 95.94 70 VAL A CA 1
ATOM 486 C C . VAL A 1 70 ? -0.020 -1.696 10.929 1.00 95.94 70 VAL A C 1
ATOM 488 O O . VAL A 1 70 ? 1.119 -2.137 10.791 1.00 95.94 70 VAL A O 1
ATOM 491 N N . GLY A 1 71 ? -0.975 -2.391 11.542 1.00 92.81 71 GLY A N 1
ATOM 492 C CA . GLY A 1 71 ? -0.801 -3.745 12.059 1.00 92.81 71 GLY A CA 1
ATOM 493 C C . GLY A 1 71 ? -2.059 -4.571 11.830 1.00 92.81 71 GLY A C 1
ATOM 494 O O . GLY A 1 71 ? -3.155 -4.018 11.738 1.00 92.81 71 GLY A O 1
ATOM 495 N N . GLN A 1 72 ? -1.900 -5.889 11.718 1.00 90.69 72 GLN A N 1
ATOM 496 C CA . GLN A 1 72 ? -2.990 -6.841 11.535 1.00 90.69 72 GLN A CA 1
ATOM 497 C C . GLN A 1 72 ? -2.669 -8.113 12.313 1.00 90.69 72 GLN A C 1
ATOM 499 O O . GLN A 1 72 ? -1.511 -8.523 12.401 1.00 90.69 72 GLN A O 1
ATOM 504 N N . SER A 1 73 ? -3.707 -8.719 12.880 1.00 89.19 73 SER A N 1
ATOM 505 C CA . SER A 1 73 ? -3.659 -10.077 13.406 1.00 89.19 73 SER A CA 1
ATOM 506 C C . SER A 1 73 ? -4.955 -10.801 13.050 1.00 89.19 73 SER A C 1
ATOM 508 O O . SER A 1 73 ? -6.041 -10.320 13.370 1.00 89.19 73 SER A O 1
ATOM 510 N N . GLY A 1 74 ? -4.866 -11.936 12.349 1.00 84.50 74 GLY A N 1
ATOM 511 C CA . GLY A 1 74 ? -6.023 -12.792 12.052 1.00 84.50 74 GLY A CA 1
ATOM 512 C C . GLY A 1 74 ? -7.149 -12.112 11.260 1.00 84.50 74 GLY A C 1
ATOM 513 O O . GLY A 1 74 ? -8.316 -12.424 11.462 1.00 84.50 74 GLY A O 1
ATOM 514 N N . GLY A 1 75 ? -6.822 -11.156 10.389 1.00 82.56 75 GLY A N 1
ATOM 515 C CA . GLY A 1 75 ? -7.795 -10.367 9.621 1.00 82.56 75 GLY A CA 1
ATOM 516 C C . GLY A 1 75 ? -8.285 -9.098 10.323 1.00 82.56 75 GLY A C 1
ATOM 517 O O . GLY A 1 75 ? -8.990 -8.306 9.704 1.00 82.56 75 GLY A O 1
ATOM 518 N N . VAL A 1 76 ? -7.896 -8.875 11.582 1.00 86.44 76 VAL A N 1
ATOM 519 C CA . VAL A 1 76 ? -8.316 -7.717 12.380 1.00 86.44 76 VAL A CA 1
ATOM 520 C C . VAL A 1 76 ? -7.193 -6.683 12.414 1.00 86.44 76 VAL A C 1
ATOM 522 O O . VAL A 1 76 ? -6.082 -7.017 12.835 1.00 86.44 76 VAL A O 1
ATOM 525 N N . PRO A 1 77 ? -7.439 -5.430 11.998 1.00 88.62 77 PRO A N 1
ATOM 526 C CA . PRO A 1 77 ? -6.440 -4.386 12.145 1.00 88.62 77 PRO A CA 1
ATOM 527 C C . PRO A 1 77 ? -6.160 -4.090 13.625 1.00 88.62 77 PRO A C 1
ATOM 529 O O . PRO A 1 77 ? -7.081 -3.904 14.419 1.00 88.62 77 PRO A O 1
ATOM 532 N N . THR A 1 78 ? -4.884 -4.028 13.987 1.00 90.06 78 THR A N 1
ATOM 533 C CA . THR A 1 78 ? -4.404 -3.765 15.355 1.00 90.06 78 THR A CA 1
ATOM 534 C C . THR A 1 78 ? -3.721 -2.402 15.495 1.00 90.06 78 THR A C 1
ATOM 536 O O . THR A 1 78 ? -3.305 -2.033 16.592 1.00 90.06 78 THR A O 1
ATOM 539 N N . GLY A 1 79 ? -3.597 -1.654 14.394 1.00 90.75 79 GLY A N 1
ATOM 540 C CA . GLY A 1 79 ? -2.912 -0.362 14.325 1.00 90.75 79 GLY A CA 1
ATOM 541 C C . GLY A 1 79 ? -3.726 0.717 13.610 1.00 90.75 79 GLY A C 1
ATOM 542 O O . GLY A 1 79 ? -4.955 0.718 13.635 1.00 90.75 79 GLY A O 1
ATOM 543 N N . ALA A 1 80 ? -3.028 1.661 12.978 1.00 93.94 80 ALA A N 1
ATOM 544 C CA . ALA A 1 80 ? -3.645 2.696 12.153 1.00 93.94 80 ALA A CA 1
ATOM 545 C C . ALA A 1 80 ? -4.256 2.121 10.862 1.00 93.94 80 ALA A C 1
ATOM 547 O O . ALA A 1 80 ? -4.000 0.976 10.491 1.00 93.94 80 ALA A O 1
ATOM 548 N N . ILE A 1 81 ? -5.049 2.935 10.155 1.00 94.31 81 ILE A N 1
ATOM 549 C CA . ILE A 1 81 ? -5.647 2.544 8.866 1.00 94.31 81 ILE A CA 1
ATOM 550 C C . ILE A 1 81 ? -4.628 2.679 7.733 1.00 94.31 81 ILE A C 1
ATOM 552 O O . ILE A 1 81 ? -4.613 1.850 6.825 1.00 94.31 81 ILE A O 1
ATOM 556 N N . ILE A 1 82 ? -3.805 3.729 7.776 1.00 97.06 82 ILE A N 1
ATOM 557 C CA . ILE A 1 82 ? -2.854 4.077 6.723 1.00 97.06 82 ILE A CA 1
ATOM 558 C C . ILE A 1 82 ? -1.488 4.361 7.346 1.00 97.06 82 ILE A C 1
ATOM 560 O O . ILE A 1 82 ? -1.345 5.245 8.192 1.00 97.06 82 ILE A O 1
ATOM 564 N N . GLU A 1 83 ? -0.474 3.666 6.851 1.00 97.69 83 GLU A N 1
ATOM 565 C CA . GLU A 1 83 ? 0.933 3.947 7.117 1.00 97.69 83 GLU A CA 1
ATOM 566 C C . GLU A 1 83 ? 1.565 4.438 5.825 1.00 97.69 83 GLU A C 1
ATOM 568 O O . GLU A 1 83 ? 1.367 3.836 4.771 1.00 97.69 83 GLU A O 1
ATOM 573 N N . ARG A 1 84 ? 2.328 5.527 5.889 1.00 98.00 84 ARG A N 1
ATOM 574 C CA . ARG A 1 84 ? 3.105 6.027 4.756 1.00 98.00 84 ARG A CA 1
ATOM 575 C C . ARG A 1 84 ? 4.534 6.260 5.205 1.00 98.00 84 ARG A C 1
ATOM 577 O O . ARG A 1 84 ? 4.759 6.879 6.242 1.00 98.00 84 ARG A O 1
ATOM 584 N N . GLY A 1 85 ? 5.482 5.832 4.386 1.00 97.75 85 GLY A N 1
ATOM 585 C CA . GLY A 1 85 ? 6.894 6.086 4.620 1.00 97.75 85 GLY A CA 1
ATOM 586 C C . GLY A 1 85 ? 7.659 6.259 3.319 1.00 97.75 85 GLY A C 1
ATOM 587 O O . GLY A 1 85 ? 7.166 5.958 2.232 1.00 97.75 85 GLY A O 1
ATOM 588 N N . ASN A 1 86 ? 8.877 6.770 3.442 1.00 97.75 86 ASN A N 1
ATOM 589 C CA . ASN A 1 86 ? 9.826 6.880 2.347 1.00 97.75 86 ASN A CA 1
ATOM 590 C C . ASN A 1 86 ? 11.224 6.503 2.840 1.00 97.75 86 ASN A C 1
ATOM 592 O O . ASN A 1 86 ? 11.535 6.631 4.025 1.00 97.75 86 ASN A O 1
ATOM 596 N N . ASN A 1 87 ? 12.050 6.004 1.930 1.00 96.94 87 ASN A N 1
ATOM 597 C CA . ASN A 1 87 ? 13.474 5.792 2.138 1.00 96.94 87 ASN A CA 1
ATOM 598 C C . ASN A 1 87 ? 14.211 5.903 0.793 1.00 96.94 87 ASN A C 1
ATOM 600 O O . ASN A 1 87 ? 13.618 6.226 -0.235 1.00 96.94 87 ASN A O 1
ATOM 604 N N . ALA A 1 88 ? 15.512 5.605 0.779 1.00 96.00 88 ALA A N 1
ATOM 605 C CA . ALA A 1 88 ? 16.329 5.670 -0.435 1.00 96.00 88 ALA A CA 1
ATOM 606 C C . ALA A 1 88 ? 15.839 4.755 -1.583 1.00 96.00 88 ALA A C 1
ATOM 608 O O . ALA A 1 88 ? 16.205 4.973 -2.737 1.00 96.00 88 ALA A O 1
ATOM 609 N N . ASN A 1 89 ? 15.013 3.747 -1.285 1.00 96.31 89 ASN A N 1
ATOM 610 C CA . ASN A 1 89 ? 14.464 2.811 -2.264 1.00 96.31 89 ASN A CA 1
ATOM 611 C C . ASN A 1 89 ? 13.066 3.211 -2.779 1.00 96.31 89 ASN A C 1
ATOM 613 O O . ASN A 1 89 ? 12.535 2.529 -3.656 1.00 96.31 89 ASN A O 1
ATOM 617 N N . GLY A 1 90 ? 12.469 4.291 -2.260 1.00 97.06 90 GLY A N 1
ATOM 618 C CA . GLY A 1 90 ? 11.186 4.830 -2.716 1.00 97.06 90 GLY A CA 1
ATOM 619 C C . GLY A 1 90 ? 10.198 5.135 -1.606 1.00 97.06 90 GLY A C 1
ATOM 620 O O . GLY A 1 90 ? 10.563 5.291 -0.441 1.00 97.06 90 GLY A O 1
ATOM 621 N N . GLU A 1 91 ? 8.931 5.224 -1.988 1.00 98.44 91 GLU A N 1
ATOM 622 C CA . GLU A 1 91 ? 7.813 5.498 -1.092 1.00 98.44 91 GLU A CA 1
ATOM 623 C C . GLU A 1 91 ? 6.911 4.275 -0.975 1.00 98.44 91 GLU A C 1
ATOM 625 O O . GLU A 1 91 ? 6.783 3.483 -1.912 1.00 98.44 91 GLU A O 1
ATOM 630 N N . TYR A 1 92 ? 6.256 4.126 0.172 1.00 98.56 92 TYR A N 1
ATOM 631 C CA . TYR A 1 92 ? 5.240 3.104 0.356 1.00 98.56 92 TYR A CA 1
ATOM 632 C C . TYR A 1 92 ? 4.014 3.628 1.091 1.00 98.56 92 TYR A C 1
ATOM 634 O O . TYR A 1 92 ? 4.080 4.589 1.863 1.00 98.56 92 TYR A O 1
ATOM 642 N N . VAL A 1 93 ? 2.898 2.939 0.870 1.00 98.56 93 VAL A N 1
ATOM 643 C CA . VAL A 1 93 ? 1.678 3.049 1.661 1.00 98.56 93 VAL A CA 1
ATOM 644 C C . VAL A 1 93 ? 1.221 1.648 2.045 1.00 98.56 93 VAL A C 1
ATOM 646 O O . VAL A 1 93 ? 1.092 0.789 1.171 1.00 98.56 93 VAL A O 1
ATOM 649 N N . ARG A 1 94 ? 0.959 1.415 3.331 1.00 97.62 94 ARG A N 1
ATOM 650 C CA . ARG A 1 94 ? 0.244 0.229 3.816 1.00 97.62 94 ARG A CA 1
ATOM 651 C C . ARG A 1 94 ? -1.146 0.618 4.266 1.00 97.62 94 ARG A C 1
ATOM 653 O O . ARG A 1 94 ? -1.342 1.675 4.863 1.00 97.62 94 ARG A O 1
ATOM 660 N N . PHE A 1 95 ? -2.082 -0.276 4.009 1.00 96.88 95 PHE A N 1
ATOM 661 C CA . PHE A 1 95 ? -3.463 -0.170 4.433 1.00 96.88 95 PHE A CA 1
ATOM 662 C C . PHE A 1 95 ? -3.803 -1.315 5.383 1.00 96.88 95 PHE A C 1
ATOM 664 O O . PHE A 1 95 ? -3.308 -2.436 5.235 1.00 96.88 95 PHE A O 1
ATOM 671 N N . ALA A 1 96 ? -4.673 -1.036 6.350 1.00 94.94 96 ALA A N 1
ATOM 672 C CA . ALA A 1 96 ? -5.157 -2.007 7.330 1.00 94.94 96 ALA A CA 1
ATOM 673 C C . ALA A 1 96 ? -5.832 -3.249 6.712 1.00 94.94 96 ALA A C 1
ATOM 675 O O . ALA A 1 96 ? -5.887 -4.297 7.349 1.00 94.94 96 ALA A O 1
ATOM 676 N N . ASP A 1 97 ? -6.310 -3.159 5.470 1.00 94.38 97 ASP A N 1
ATOM 677 C CA . ASP A 1 97 ? -6.900 -4.275 4.719 1.00 94.38 97 ASP A CA 1
ATOM 678 C C . ASP A 1 97 ? -5.858 -5.281 4.183 1.00 94.38 97 ASP A C 1
ATOM 680 O O . ASP A 1 97 ? -6.228 -6.327 3.640 1.00 94.38 97 ASP A O 1
ATOM 684 N N . GLY A 1 98 ? -4.565 -4.971 4.311 1.00 95.19 98 GLY A N 1
ATOM 685 C CA . GLY A 1 98 ? -3.447 -5.760 3.794 1.00 95.19 98 GLY A CA 1
ATOM 686 C C . GLY A 1 98 ? -2.853 -5.261 2.494 1.00 95.19 98 GLY A C 1
ATOM 687 O O . GLY A 1 98 ? -1.837 -5.795 2.060 1.00 95.19 98 GLY A O 1
ATOM 688 N N . THR A 1 99 ? -3.439 -4.241 1.876 1.00 97.06 99 THR A N 1
ATOM 689 C CA . THR A 1 99 ? -2.919 -3.656 0.645 1.00 97.06 99 THR A CA 1
ATOM 690 C C . THR A 1 99 ? -1.632 -2.888 0.938 1.00 97.06 99 THR A C 1
ATOM 692 O O . THR A 1 99 ? -1.554 -2.087 1.869 1.00 97.06 99 THR A O 1
ATOM 695 N N . GLN A 1 100 ? -0.605 -3.130 0.130 1.00 98.38 100 GLN A N 1
ATOM 696 C CA . GLN A 1 100 ? 0.630 -2.360 0.109 1.00 98.38 100 GLN A CA 1
ATOM 697 C C . GLN A 1 100 ? 0.855 -1.814 -1.294 1.00 98.38 100 GLN A C 1
ATOM 699 O O . GLN A 1 100 ? 0.699 -2.530 -2.283 1.00 98.38 100 GLN A O 1
ATOM 704 N N . ILE A 1 101 ? 1.237 -0.546 -1.364 1.00 98.56 101 ILE A N 1
ATOM 705 C CA . ILE A 1 101 ? 1.646 0.122 -2.593 1.00 98.56 101 ILE A CA 1
ATOM 706 C C . ILE A 1 101 ? 3.070 0.611 -2.384 1.00 98.56 101 ILE A C 1
ATOM 708 O O . ILE A 1 101 ? 3.324 1.334 -1.427 1.00 98.56 101 ILE A O 1
ATOM 712 N N . CYS A 1 102 ? 3.977 0.240 -3.278 1.00 98.56 102 CYS A N 1
ATOM 713 C CA . CYS A 1 102 ? 5.326 0.791 -3.349 1.00 98.56 102 CYS A CA 1
ATOM 714 C C . CYS A 1 102 ? 5.462 1.584 -4.649 1.00 98.56 102 CYS A C 1
ATOM 716 O O . CYS A 1 102 ? 4.994 1.138 -5.698 1.00 98.56 102 CYS A O 1
ATOM 718 N N . THR A 1 103 ? 6.118 2.738 -4.594 1.00 98.44 103 THR A N 1
ATOM 719 C CA . THR A 1 103 ? 6.407 3.569 -5.765 1.00 98.44 103 THR A CA 1
ATOM 720 C C . THR A 1 103 ? 7.853 4.042 -5.755 1.00 98.44 103 THR A C 1
ATOM 722 O O . THR A 1 103 ? 8.462 4.264 -4.707 1.00 98.44 103 THR A O 1
ATOM 725 N N . PHE A 1 104 ? 8.423 4.196 -6.944 1.00 97.56 104 PHE A N 1
ATOM 726 C CA . PHE A 1 104 ? 9.743 4.786 -7.130 1.00 97.56 104 PHE A CA 1
ATOM 727 C C . PHE A 1 104 ? 9.790 5.521 -8.469 1.00 97.56 104 PHE A C 1
ATOM 729 O O . PHE A 1 104 ? 9.083 5.159 -9.409 1.00 97.56 104 PHE A O 1
ATOM 736 N N . LYS A 1 105 ? 10.631 6.551 -8.566 1.00 94.75 105 LYS A N 1
ATOM 737 C CA . LYS A 1 105 ? 10.898 7.257 -9.819 1.00 94.75 105 LYS A CA 1
ATOM 738 C C . LYS A 1 105 ? 12.397 7.429 -9.986 1.00 94.75 105 LYS A C 1
ATOM 740 O O . LYS A 1 105 ? 13.075 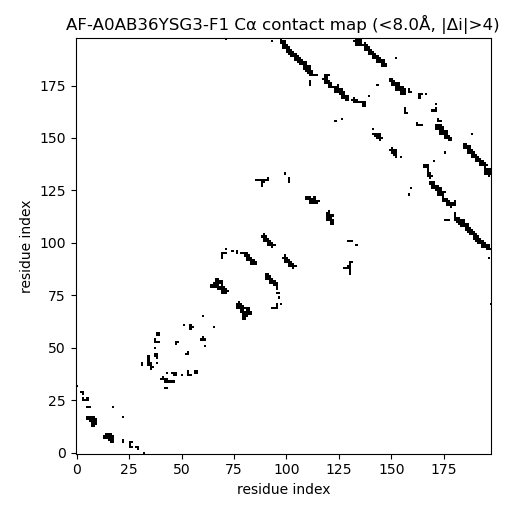7.871 -9.062 1.00 94.75 105 LYS A O 1
ATOM 745 N N . ASN A 1 106 ? 12.906 7.099 -11.166 1.00 92.25 106 ASN A N 1
ATOM 746 C CA . ASN A 1 106 ? 14.298 7.313 -11.533 1.00 92.25 106 ASN A CA 1
ATOM 747 C C . ASN A 1 106 ? 14.373 8.258 -12.729 1.00 92.25 106 ASN A C 1
ATOM 749 O O . ASN A 1 106 ? 13.714 8.011 -13.733 1.00 92.25 106 ASN A O 1
ATOM 753 N N . ARG A 1 107 ? 15.203 9.298 -12.654 1.00 93.81 107 ARG A N 1
ATOM 754 C CA . ARG A 1 107 ? 15.476 10.194 -13.782 1.00 93.81 107 ARG A CA 1
ATOM 755 C C . ARG A 1 107 ? 16.978 10.302 -13.965 1.00 93.81 107 ARG A C 1
ATOM 757 O O . ARG A 1 107 ? 17.665 10.847 -13.105 1.00 93.81 107 ARG A O 1
ATOM 764 N N . THR A 1 108 ? 17.491 9.766 -15.066 1.00 92.31 108 THR A N 1
ATOM 765 C CA . THR A 1 108 ? 18.938 9.675 -15.312 1.00 92.31 108 THR A CA 1
ATOM 766 C C . THR A 1 108 ? 19.267 9.911 -16.774 1.00 92.31 108 THR A C 1
ATOM 768 O O . THR A 1 108 ? 18.464 9.600 -17.649 1.00 92.31 108 THR A O 1
ATOM 771 N N . ILE A 1 109 ? 20.463 10.429 -17.045 1.00 93.06 109 ILE A N 1
ATOM 772 C CA . ILE A 1 109 ? 20.992 10.511 -18.407 1.00 93.06 109 ILE A CA 1
ATOM 773 C C . ILE A 1 109 ? 21.634 9.171 -18.747 1.00 93.06 109 ILE A C 1
ATOM 775 O O . ILE A 1 109 ? 22.469 8.674 -17.991 1.00 93.06 109 ILE A O 1
ATOM 779 N N . ARG A 1 110 ? 21.268 8.599 -19.893 1.00 90.88 110 ARG A N 1
ATOM 780 C CA . ARG A 1 110 ? 21.887 7.384 -20.423 1.00 90.88 110 ARG A CA 1
ATOM 781 C C . ARG A 1 110 ? 22.104 7.477 -21.925 1.00 90.88 110 ARG A C 1
ATOM 783 O O . ARG A 1 110 ? 21.451 8.244 -22.629 1.00 90.88 110 ARG A O 1
ATOM 790 N N . THR A 1 111 ? 23.019 6.649 -22.402 1.00 94.19 111 THR A N 1
ATOM 791 C CA . THR A 1 111 ? 23.217 6.353 -23.819 1.00 94.19 111 THR A CA 1
ATOM 792 C C . THR A 1 111 ? 22.366 5.137 -24.186 1.00 94.19 111 THR A C 1
ATOM 794 O O . THR A 1 111 ? 22.384 4.142 -23.461 1.00 94.19 111 THR A O 1
ATOM 797 N N . ALA A 1 112 ? 21.633 5.211 -25.298 1.00 93.62 112 ALA A N 1
ATOM 798 C CA . ALA A 1 112 ? 20.810 4.129 -25.835 1.00 93.62 112 ALA A CA 1
ATOM 799 C C . ALA A 1 112 ? 21.216 3.852 -27.289 1.00 93.62 112 ALA A C 1
ATOM 801 O O . ALA A 1 112 ? 20.558 4.284 -28.232 1.00 93.62 112 ALA A O 1
ATOM 802 N N . ASN A 1 113 ? 22.361 3.193 -27.459 1.00 95.12 113 ASN A N 1
ATOM 803 C CA . ASN A 1 113 ? 22.991 2.935 -28.756 1.00 95.12 113 ASN A CA 1
ATOM 804 C C . ASN A 1 113 ? 23.317 1.450 -28.993 1.00 95.12 113 ASN A C 1
ATOM 806 O O . ASN A 1 113 ? 23.926 1.121 -30.010 1.00 95.12 113 ASN A O 1
ATOM 810 N N . ILE A 1 114 ? 22.933 0.556 -28.076 1.00 95.06 114 ILE A N 1
ATOM 811 C CA . ILE A 1 114 ? 23.138 -0.885 -28.240 1.00 95.06 114 ILE A CA 1
ATOM 812 C C . ILE A 1 114 ? 22.030 -1.405 -29.153 1.00 95.06 114 ILE A C 1
ATOM 814 O O . ILE A 1 114 ? 20.856 -1.359 -28.789 1.00 95.06 114 ILE A O 1
ATOM 818 N N . ALA A 1 115 ? 22.392 -1.861 -30.350 1.00 95.94 115 ALA A N 1
ATOM 819 C CA . ALA A 1 115 ? 21.436 -2.343 -31.340 1.00 95.94 115 ALA A CA 1
ATOM 820 C C . ALA A 1 115 ? 20.901 -3.743 -30.986 1.00 95.94 115 ALA A C 1
ATOM 822 O O . ALA A 1 115 ? 21.664 -4.645 -30.644 1.00 95.94 115 ALA A O 1
ATOM 823 N N . THR A 1 116 ? 19.590 -3.936 -31.120 1.00 93.44 116 THR A N 1
ATOM 824 C CA . THR A 1 116 ? 18.894 -5.229 -31.059 1.00 93.44 116 THR A CA 1
ATOM 825 C C . THR A 1 116 ? 17.831 -5.248 -32.155 1.00 93.44 116 THR A C 1
ATOM 827 O O . THR A 1 116 ? 16.751 -4.671 -32.013 1.00 93.44 116 THR A O 1
ATOM 830 N N . GLY A 1 117 ? 18.146 -5.888 -33.284 1.00 93.31 117 GLY A N 1
ATOM 831 C CA . GLY A 1 117 ? 17.300 -5.830 -34.478 1.00 93.31 117 GLY A CA 1
ATOM 832 C C . GLY A 1 117 ? 17.120 -4.381 -34.968 1.00 93.31 117 GLY A C 1
ATOM 833 O O . GLY A 1 117 ? 18.116 -3.665 -35.065 1.00 93.31 117 GLY A O 1
ATOM 834 N N . PRO A 1 118 ? 15.886 -3.927 -35.267 1.00 94.06 118 PRO A N 1
ATOM 835 C CA . PRO A 1 118 ? 15.615 -2.550 -35.688 1.00 94.06 118 PRO A CA 1
ATOM 836 C C . PRO A 1 118 ? 15.521 -1.552 -34.519 1.00 94.06 118 PRO A C 1
ATOM 838 O O . PRO A 1 118 ? 15.147 -0.402 -34.730 1.00 94.06 118 PRO A O 1
ATOM 841 N N . LEU A 1 119 ? 15.787 -1.992 -33.287 1.00 95.69 119 LEU A N 1
ATOM 842 C CA . LEU A 1 119 ? 15.650 -1.193 -32.074 1.00 95.69 119 LEU A CA 1
ATOM 843 C C . LEU A 1 119 ? 17.006 -0.950 -31.416 1.00 95.69 119 LEU A C 1
ATOM 845 O O . LEU A 1 119 ? 17.975 -1.673 -31.657 1.00 95.69 119 LEU A O 1
ATOM 849 N N . PHE A 1 120 ? 17.047 0.031 -30.520 1.00 95.19 120 PHE A N 1
ATOM 850 C CA . PHE A 1 120 ? 18.200 0.320 -29.678 1.00 95.19 120 PHE A CA 1
ATOM 851 C C . PHE A 1 120 ? 17.790 0.310 -28.209 1.00 95.19 120 PHE A C 1
ATOM 853 O O . PHE A 1 120 ? 16.661 0.658 -27.868 1.00 95.19 120 PHE A O 1
ATOM 860 N N . HIS A 1 121 ? 18.706 -0.063 -27.322 1.00 94.31 121 HIS A N 1
ATOM 861 C CA . HIS A 1 121 ? 18.505 0.058 -25.883 1.00 94.31 121 HIS A CA 1
ATOM 862 C C . HIS A 1 121 ? 19.745 0.619 -25.185 1.00 94.31 121 HIS A C 1
ATOM 864 O O . HIS A 1 121 ? 20.851 0.648 -25.734 1.00 94.31 121 HIS A O 1
ATOM 870 N N . GLY A 1 122 ? 19.547 1.109 -23.962 1.00 90.50 122 GLY A N 1
ATOM 871 C CA . GLY A 1 122 ? 20.641 1.489 -23.070 1.00 90.50 122 GLY A CA 1
ATOM 872 C C . GLY A 1 122 ? 21.216 0.309 -22.291 1.00 90.50 122 GLY A C 1
ATOM 873 O O . GLY A 1 122 ? 20.746 -0.825 -22.393 1.00 90.50 122 GLY A O 1
ATOM 874 N N . GLY A 1 123 ? 22.232 0.577 -21.470 1.00 88.88 123 GLY A N 1
ATOM 875 C CA . GLY A 1 123 ? 22.718 -0.409 -20.500 1.00 88.88 123 GLY A CA 1
ATOM 876 C C . GLY A 1 123 ? 21.611 -0.863 -19.538 1.00 88.88 123 GLY A C 1
ATOM 877 O O . GLY A 1 123 ? 20.628 -0.149 -19.345 1.00 88.88 123 GLY A O 1
ATOM 878 N N . LEU A 1 124 ? 21.795 -2.028 -18.912 1.00 87.88 124 LEU A N 1
ATOM 879 C CA . LEU A 1 124 ? 20.837 -2.625 -17.973 1.00 87.88 124 LEU A CA 1
ATOM 880 C C . LEU A 1 124 ? 20.374 -1.619 -16.898 1.00 87.88 124 LEU A C 1
ATOM 882 O O . LEU A 1 124 ? 21.187 -0.936 -16.261 1.00 87.88 124 LEU A O 1
ATOM 886 N N . GLU A 1 125 ? 19.063 -1.541 -16.685 1.00 89.62 125 GLU A N 1
ATOM 887 C CA . GLU A 1 125 ? 18.469 -1.004 -15.463 1.00 89.62 125 GLU A CA 1
ATOM 888 C C . GLU A 1 125 ? 18.471 -2.122 -14.421 1.00 89.62 125 GLU A C 1
ATOM 890 O O . GLU A 1 125 ? 17.755 -3.118 -14.549 1.00 89.62 125 GLU A O 1
ATOM 895 N N . ALA A 1 126 ? 19.341 -1.991 -13.420 1.00 87.62 126 ALA A N 1
ATOM 896 C CA . ALA A 1 126 ? 19.510 -3.008 -12.393 1.00 87.62 126 ALA A CA 1
ATOM 897 C C . ALA A 1 126 ? 18.244 -3.165 -11.537 1.00 87.62 126 ALA A C 1
ATOM 899 O O . ALA A 1 126 ? 17.512 -2.200 -11.304 1.00 87.62 126 ALA A O 1
ATOM 900 N N . ALA A 1 127 ? 18.034 -4.376 -11.012 1.00 88.25 127 ALA A N 1
ATOM 901 C CA . ALA A 1 127 ? 17.027 -4.605 -9.983 1.00 88.25 127 ALA A CA 1
ATOM 902 C C . ALA A 1 127 ? 17.279 -3.711 -8.764 1.00 88.25 127 ALA A C 1
ATOM 904 O O . ALA A 1 127 ? 18.418 -3.414 -8.396 1.00 88.25 127 ALA A O 1
ATOM 905 N N . ARG A 1 128 ? 16.190 -3.308 -8.116 1.00 90.38 128 ARG A N 1
ATOM 906 C CA . ARG A 1 128 ? 16.199 -2.405 -6.962 1.00 90.38 128 ARG A CA 1
ATOM 907 C C . ARG A 1 128 ? 15.374 -3.007 -5.845 1.00 90.38 128 ARG A C 1
ATOM 909 O O . ARG A 1 128 ? 14.390 -3.679 -6.118 1.00 90.38 128 ARG A O 1
ATOM 916 N N . SER A 1 129 ? 15.732 -2.751 -4.596 1.00 94.38 129 SER A N 1
ATOM 917 C CA . SER A 1 129 ? 14.888 -3.155 -3.470 1.00 94.38 129 SER A CA 1
ATOM 918 C C . SER A 1 129 ? 13.589 -2.354 -3.450 1.00 94.38 129 SER A C 1
ATOM 920 O O . SER A 1 129 ? 13.571 -1.186 -3.838 1.00 94.38 129 SER A O 1
ATOM 922 N N . PHE A 1 130 ? 12.502 -2.965 -2.986 1.00 97.06 130 PHE A N 1
ATOM 923 C CA . PHE A 1 130 ? 11.328 -2.203 -2.577 1.00 97.06 130 PHE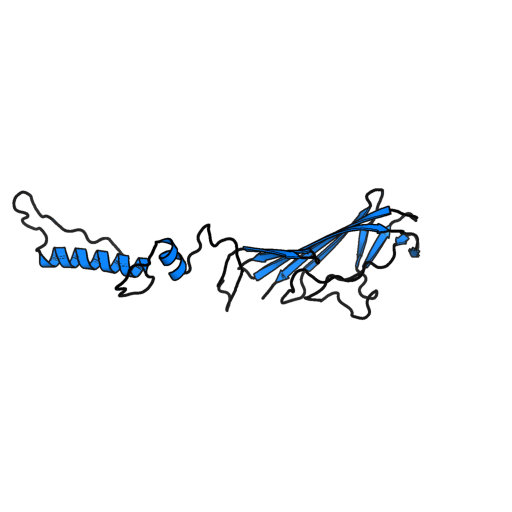 A CA 1
ATOM 924 C C . PHE A 1 130 ? 11.663 -1.365 -1.333 1.00 97.06 130 PHE A C 1
ATOM 926 O O . PHE A 1 130 ? 12.523 -1.760 -0.539 1.00 97.06 130 PHE A O 1
ATOM 933 N N . PRO A 1 131 ? 10.973 -0.234 -1.110 1.00 97.81 131 PRO A N 1
ATOM 934 C CA . PRO A 1 131 ? 11.093 0.512 0.139 1.00 97.81 131 PRO A CA 1
ATOM 935 C C . PRO A 1 131 ? 10.681 -0.318 1.357 1.00 97.81 131 PRO A C 1
ATOM 937 O O . PRO A 1 131 ? 11.231 -0.119 2.437 1.00 97.81 131 PRO A O 1
ATOM 940 N N . ILE A 1 132 ? 9.775 -1.279 1.171 1.00 97.75 132 ILE A N 1
ATOM 941 C CA . ILE A 1 132 ? 9.392 -2.273 2.168 1.00 97.75 132 ILE A CA 1
ATOM 942 C C . ILE A 1 132 ? 8.936 -3.564 1.465 1.00 97.75 132 ILE A C 1
ATOM 944 O O . ILE A 1 132 ? 8.419 -3.514 0.349 1.00 97.75 132 ILE A O 1
ATOM 948 N N . ALA A 1 133 ? 9.165 -4.725 2.083 1.00 96.75 133 ALA A N 1
ATOM 949 C CA . ALA A 1 133 ? 8.855 -6.026 1.483 1.00 96.75 133 ALA A CA 1
ATOM 950 C C . ALA A 1 133 ? 7.343 -6.321 1.441 1.00 96.75 133 ALA A C 1
ATOM 952 O O . ALA A 1 133 ? 6.581 -5.830 2.278 1.00 96.75 133 ALA A O 1
ATOM 953 N N . PHE A 1 134 ? 6.925 -7.137 0.474 1.00 97.44 134 PHE A N 1
ATOM 954 C CA . PHE A 1 134 ? 5.584 -7.721 0.366 1.00 97.44 134 PHE A CA 1
ATOM 955 C C . PHE A 1 134 ? 5.547 -9.130 0.987 1.00 97.44 134 PHE A C 1
ATOM 957 O O . PHE A 1 134 ? 6.583 -9.778 1.122 1.00 97.44 134 PHE A O 1
ATOM 964 N N . ALA A 1 135 ? 4.361 -9.624 1.341 1.00 95.62 135 ALA A N 1
ATOM 965 C CA . ALA A 1 135 ? 4.159 -11.001 1.805 1.00 95.62 135 ALA A CA 1
ATOM 966 C C . ALA A 1 135 ? 4.141 -12.003 0.639 1.00 95.62 135 ALA A C 1
ATOM 968 O O . ALA A 1 135 ? 4.693 -13.096 0.733 1.00 95.62 135 ALA A O 1
ATOM 969 N N . THR A 1 136 ? 3.554 -11.600 -0.488 1.00 94.44 136 THR A N 1
ATOM 970 C CA . THR A 1 136 ? 3.522 -12.359 -1.744 1.00 94.44 136 THR A CA 1
ATOM 971 C C . THR A 1 136 ? 4.030 -11.491 -2.886 1.00 94.44 136 THR A C 1
ATOM 973 O O . THR A 1 136 ? 4.067 -10.266 -2.762 1.00 94.44 136 THR A O 1
ATOM 976 N N . ALA A 1 137 ? 4.418 -12.106 -4.006 1.00 93.62 137 ALA A N 1
ATOM 977 C CA . ALA A 1 137 ? 4.858 -11.359 -5.181 1.00 93.62 137 ALA A CA 1
ATOM 978 C C . ALA A 1 137 ? 3.770 -10.339 -5.586 1.00 93.62 137 ALA A C 1
ATOM 980 O O . ALA A 1 137 ? 2.621 -10.743 -5.802 1.00 93.62 137 ALA A O 1
ATOM 981 N N . PRO A 1 138 ? 4.081 -9.031 -5.621 1.00 96.00 138 PRO A N 1
ATOM 982 C CA . PRO A 1 138 ? 3.114 -8.010 -5.995 1.00 96.00 138 PRO A CA 1
ATOM 983 C C . PRO A 1 138 ? 2.901 -7.992 -7.511 1.00 96.00 138 PRO A C 1
ATOM 985 O O . PRO A 1 138 ? 3.717 -8.490 -8.286 1.00 96.00 138 PRO A O 1
ATOM 988 N N . ILE A 1 139 ? 1.830 -7.334 -7.945 1.00 95.19 139 ILE A N 1
ATOM 989 C CA . ILE A 1 139 ? 1.688 -6.911 -9.337 1.00 95.19 139 ILE A CA 1
ATOM 990 C C . ILE A 1 139 ? 2.597 -5.702 -9.539 1.00 95.19 139 ILE A C 1
ATOM 992 O O . ILE A 1 139 ? 2.524 -4.733 -8.783 1.00 95.19 139 ILE A O 1
ATOM 996 N N . ILE A 1 140 ? 3.447 -5.764 -10.562 1.00 94.00 140 ILE A N 1
ATOM 997 C CA . ILE A 1 140 ? 4.443 -4.737 -10.864 1.00 94.00 140 ILE A CA 1
ATOM 998 C C . ILE A 1 140 ? 4.131 -4.112 -12.221 1.00 94.00 140 ILE A C 1
ATOM 1000 O O . ILE A 1 140 ? 3.929 -4.813 -13.212 1.00 94.00 140 ILE A O 1
ATOM 1004 N N . GLN A 1 141 ? 4.156 -2.785 -12.269 1.00 94.12 141 GLN A N 1
ATOM 1005 C CA . GLN A 1 141 ? 4.113 -1.996 -13.488 1.00 94.12 141 GLN A CA 1
ATOM 1006 C C . GLN A 1 141 ? 5.320 -1.059 -13.501 1.00 94.12 141 GLN A C 1
ATOM 1008 O O . GLN A 1 141 ? 5.532 -0.274 -12.577 1.00 94.12 141 GLN A O 1
ATOM 1013 N N . ILE A 1 142 ? 6.130 -1.172 -14.551 1.00 93.81 142 ILE A N 1
ATOM 1014 C CA . ILE A 1 142 ? 7.268 -0.289 -14.799 1.00 93.81 142 ILE A CA 1
ATOM 1015 C C . ILE A 1 142 ? 7.042 0.347 -16.159 1.00 93.81 142 ILE A C 1
ATOM 1017 O O . ILE A 1 142 ? 6.790 -0.349 -17.144 1.00 93.81 142 ILE A O 1
ATOM 1021 N N . SER A 1 143 ? 7.113 1.666 -16.211 1.00 93.75 143 SER A N 1
ATOM 1022 C CA . SER A 1 143 ? 7.067 2.430 -17.452 1.00 93.75 143 SER A CA 1
ATOM 1023 C C . SER A 1 143 ? 8.315 3.279 -17.558 1.00 93.75 143 SER A C 1
ATOM 1025 O O . SER A 1 143 ? 8.801 3.804 -16.561 1.00 93.75 143 SER A O 1
ATOM 1027 N N . ALA A 1 144 ? 8.821 3.430 -18.774 1.00 94.31 144 ALA A N 1
ATOM 1028 C CA . ALA A 1 144 ? 9.885 4.370 -19.063 1.00 94.31 144 ALA A CA 1
ATOM 1029 C C . ALA A 1 144 ? 9.439 5.308 -20.176 1.00 94.31 144 ALA A C 1
ATOM 1031 O O . ALA A 1 144 ? 8.699 4.896 -21.066 1.00 94.31 144 ALA A O 1
ATOM 1032 N N . GLY A 1 145 ? 9.912 6.544 -20.115 1.00 92.06 145 GLY A N 1
ATOM 1033 C CA . GLY A 1 145 ? 9.786 7.538 -21.167 1.00 92.06 145 GLY A CA 1
ATOM 1034 C C . GLY A 1 145 ? 11.087 8.319 -21.299 1.00 92.06 145 GLY A C 1
ATOM 1035 O O . GLY A 1 145 ? 11.900 8.362 -20.372 1.00 92.06 145 GLY A O 1
ATOM 1036 N N . LEU A 1 146 ? 11.287 8.931 -22.460 1.00 92.19 146 LEU A N 1
ATOM 1037 C CA . LEU A 1 146 ? 12.383 9.865 -22.690 1.00 92.19 146 LEU A CA 1
ATOM 1038 C C . LEU A 1 146 ? 11.823 11.280 -22.714 1.00 92.19 146 LEU A C 1
ATOM 1040 O O . LEU A 1 146 ? 10.706 11.500 -23.172 1.00 92.19 146 LEU A O 1
ATOM 1044 N N . GLU A 1 147 ? 12.605 12.256 -22.266 1.00 88.62 147 GLU A N 1
ATOM 1045 C CA . GLU A 1 147 ? 12.175 13.663 -22.348 1.00 88.62 147 GLU A CA 1
ATOM 1046 C C . GLU A 1 147 ? 12.158 14.197 -23.778 1.00 88.62 147 GLU A C 1
ATOM 1048 O O . GLU A 1 147 ? 11.469 15.169 -24.078 1.00 88.62 147 GLU A O 1
ATOM 1053 N N . VAL A 1 148 ? 12.915 13.551 -24.665 1.00 87.62 148 VAL A N 1
ATOM 1054 C CA . VAL A 1 148 ? 12.942 13.860 -26.090 1.00 87.62 148 VAL A CA 1
ATOM 1055 C C . VAL A 1 148 ? 12.848 12.553 -26.866 1.00 87.62 148 VAL A C 1
ATOM 1057 O O . VAL A 1 148 ? 13.836 11.827 -26.984 1.00 87.62 148 VAL A O 1
ATOM 1060 N N . GLY A 1 149 ? 11.674 12.282 -27.432 1.00 86.56 149 GLY A N 1
ATOM 1061 C CA . GLY A 1 149 ? 11.403 11.119 -28.277 1.00 86.56 149 GLY A CA 1
ATOM 1062 C C . GLY A 1 149 ? 10.709 9.962 -27.560 1.00 86.56 149 GLY A C 1
ATOM 1063 O O . GLY A 1 149 ? 10.054 10.141 -26.539 1.00 86.56 149 GLY A O 1
ATOM 1064 N N . GLU A 1 150 ? 10.826 8.777 -28.144 1.00 90.88 150 GLU A N 1
ATOM 1065 C CA . GLU A 1 150 ? 10.058 7.583 -27.805 1.00 90.88 150 GLU A CA 1
ATOM 1066 C C . GLU A 1 150 ? 10.891 6.526 -27.088 1.00 90.88 150 GLU A C 1
ATOM 1068 O O . GLU A 1 150 ? 12.015 6.207 -27.490 1.00 90.88 150 GLU A O 1
ATOM 1073 N N . GLY A 1 151 ? 10.315 5.950 -26.035 1.00 92.19 151 GLY A N 1
ATOM 1074 C CA . GLY A 1 151 ? 10.925 4.834 -25.338 1.00 92.19 151 GLY A CA 1
ATOM 1075 C C . GLY A 1 151 ? 9.955 4.130 -24.415 1.00 92.19 151 GLY A C 1
ATOM 1076 O O . GLY A 1 151 ? 8.918 4.678 -24.050 1.00 92.19 151 GLY A O 1
ATOM 1077 N N . TRP A 1 152 ? 10.293 2.891 -24.086 1.00 94.75 152 TRP A N 1
ATOM 1078 C CA . TRP A 1 152 ? 9.499 2.039 -23.213 1.00 94.75 152 TRP A CA 1
ATOM 1079 C C . TRP A 1 152 ? 10.406 1.121 -22.407 1.00 94.75 152 TRP A C 1
ATOM 1081 O O . TRP A 1 152 ? 11.539 0.824 -22.796 1.00 94.75 152 TRP A O 1
ATOM 1091 N N . PHE A 1 153 ? 9.897 0.665 -21.267 1.00 93.25 153 PHE A N 1
ATOM 1092 C CA . PHE A 1 153 ? 10.593 -0.303 -20.437 1.00 93.25 153 PHE A CA 1
ATOM 1093 C C . PHE A 1 153 ? 10.247 -1.718 -20.900 1.00 93.25 153 PHE A C 1
ATOM 1095 O O . PHE A 1 153 ? 9.073 -2.059 -21.041 1.00 93.25 153 PHE A O 1
ATOM 1102 N N . ALA A 1 154 ? 11.259 -2.553 -21.098 1.00 91.19 154 ALA A N 1
ATOM 1103 C CA . ALA A 1 154 ? 11.095 -3.983 -21.294 1.00 91.19 154 ALA A CA 1
ATOM 1104 C C . ALA A 1 154 ? 11.716 -4.712 -20.101 1.00 91.19 154 ALA A C 1
ATOM 1106 O O . ALA A 1 154 ? 12.931 -4.670 -19.888 1.00 91.19 154 ALA A O 1
ATOM 1107 N N . MET A 1 155 ? 10.866 -5.375 -19.316 1.00 87.44 155 MET A N 1
ATOM 1108 C CA . MET A 1 155 ? 11.318 -6.228 -18.219 1.00 87.44 155 MET A CA 1
ATOM 1109 C C . MET A 1 155 ? 12.107 -7.404 -18.795 1.00 87.44 155 MET A C 1
ATOM 1111 O O . MET A 1 155 ? 11.636 -8.076 -19.711 1.00 87.44 155 MET A O 1
ATOM 1115 N N . ALA A 1 156 ? 13.294 -7.671 -18.255 1.00 76.12 156 ALA A N 1
ATOM 1116 C CA . ALA A 1 156 ? 14.147 -8.750 -18.739 1.00 76.12 156 ALA A CA 1
ATOM 1117 C C . ALA A 1 156 ? 14.440 -9.738 -17.605 1.00 76.12 156 ALA A C 1
ATOM 1119 O O . ALA A 1 156 ? 15.334 -9.525 -16.789 1.00 76.12 156 ALA A O 1
ATOM 1120 N N . ALA A 1 157 ? 13.692 -10.846 -17.578 1.00 58.47 157 ALA A N 1
ATOM 1121 C CA . ALA A 1 157 ? 13.823 -11.896 -16.563 1.00 58.47 157 ALA A CA 1
ATOM 1122 C C . ALA A 1 157 ? 15.220 -12.546 -16.533 1.00 58.47 157 ALA A C 1
ATOM 1124 O O . ALA A 1 157 ? 15.685 -12.939 -15.468 1.00 58.47 157 ALA A O 1
ATOM 1125 N N . GLY A 1 158 ? 15.879 -12.637 -17.697 1.00 54.12 158 GLY A N 1
ATOM 1126 C CA . GLY A 1 158 ? 17.209 -13.234 -17.873 1.00 54.12 158 GLY A CA 1
ATOM 1127 C C . GLY A 1 158 ? 18.374 -12.241 -17.861 1.00 54.12 158 GLY A C 1
ATOM 1128 O O . GLY A 1 158 ? 19.516 -12.652 -18.024 1.00 54.12 158 GLY A O 1
ATOM 1129 N N . ALA A 1 159 ? 18.118 -10.942 -17.669 1.00 51.03 159 ALA A N 1
ATOM 1130 C CA . ALA A 1 159 ? 19.183 -9.947 -17.512 1.00 51.03 159 ALA A CA 1
ATOM 1131 C C . ALA A 1 159 ? 19.760 -9.905 -16.083 1.00 51.03 159 ALA A C 1
ATOM 1133 O O . ALA A 1 159 ? 20.609 -9.071 -15.772 1.00 51.03 159 ALA A O 1
ATOM 1134 N N . LEU A 1 160 ? 19.289 -10.797 -15.206 1.00 53.56 160 LEU A N 1
ATOM 1135 C CA . LEU A 1 160 ? 19.749 -10.977 -13.835 1.00 53.56 160 LEU A CA 1
ATOM 1136 C C . LEU A 1 160 ? 19.988 -12.477 -13.586 1.00 53.56 160 LEU A C 1
ATOM 1138 O O . LEU A 1 160 ? 19.199 -13.283 -14.082 1.00 53.56 160 LEU A O 1
ATOM 1142 N N . PRO A 1 161 ? 20.997 -12.865 -12.784 1.00 51.84 161 PRO A N 1
ATOM 1143 C CA . PRO A 1 161 ? 21.263 -14.272 -12.452 1.00 51.84 161 PRO A CA 1
ATOM 1144 C C . PRO A 1 161 ? 20.108 -14.993 -11.725 1.00 51.84 161 PRO A C 1
ATOM 1146 O O . PRO A 1 161 ? 20.073 -16.218 -11.714 1.00 51.84 161 PRO A O 1
ATOM 1149 N N . ASP A 1 162 ? 19.154 -14.247 -11.152 1.00 56.16 162 ASP A N 1
ATOM 1150 C CA . ASP A 1 162 ? 18.268 -14.744 -10.087 1.00 56.16 162 ASP A CA 1
ATOM 1151 C C . ASP A 1 162 ? 16.771 -14.876 -10.463 1.00 56.16 162 ASP A C 1
ATOM 1153 O O . ASP A 1 162 ? 15.951 -15.144 -9.588 1.00 56.16 162 ASP A O 1
ATOM 1157 N N . GLY A 1 163 ? 16.354 -14.662 -11.721 1.00 58.41 163 GLY A N 1
ATOM 1158 C CA . GLY A 1 163 ? 14.961 -14.930 -12.147 1.00 58.41 163 GLY A CA 1
ATOM 1159 C C . GLY A 1 163 ? 13.866 -14.183 -11.350 1.00 58.41 163 GLY A C 1
ATOM 1160 O O . GLY A 1 163 ? 12.821 -14.740 -11.022 1.00 58.41 163 GLY A O 1
ATOM 1161 N N . LEU A 1 164 ? 14.099 -12.907 -11.023 1.00 67.50 164 LEU A N 1
ATOM 1162 C CA . LEU A 1 164 ? 13.389 -12.134 -9.984 1.00 67.50 164 LEU A CA 1
ATOM 1163 C C . LEU A 1 164 ? 11.968 -11.625 -10.327 1.00 67.50 164 LEU A C 1
ATOM 1165 O O . LEU A 1 164 ? 11.475 -10.723 -9.650 1.00 67.50 164 LEU A O 1
ATOM 1169 N N . LEU A 1 165 ? 11.276 -12.179 -11.329 1.00 69.88 165 LEU A N 1
ATOM 1170 C CA . LEU A 1 165 ? 9.922 -11.718 -11.701 1.00 69.88 165 LEU A CA 1
ATOM 1171 C C . LEU A 1 165 ? 8.867 -11.926 -10.598 1.00 69.88 165 LEU A C 1
ATOM 1173 O O . LEU A 1 165 ? 7.837 -11.261 -10.612 1.00 69.88 165 LEU A O 1
ATOM 1177 N N . LEU A 1 166 ? 9.127 -12.824 -9.645 1.00 83.12 166 LEU A N 1
ATOM 1178 C CA . LEU A 1 166 ? 8.232 -13.148 -8.527 1.00 83.12 166 LEU A CA 1
ATOM 1179 C C . LEU A 1 166 ? 8.818 -12.732 -7.166 1.00 83.12 166 LEU A C 1
ATOM 1181 O O . LEU A 1 166 ? 8.496 -13.322 -6.136 1.00 83.12 166 LEU A O 1
ATOM 1185 N N . SER A 1 167 ? 9.716 -11.742 -7.146 1.00 89.56 167 SER A N 1
ATOM 1186 C CA . SER A 1 167 ? 10.336 -11.277 -5.902 1.00 89.56 167 SER A CA 1
ATOM 1187 C C . SER A 1 167 ? 9.349 -10.526 -5.008 1.00 89.56 167 SER A C 1
ATOM 1189 O O . SER A 1 167 ? 8.567 -9.694 -5.462 1.00 89.56 167 SER A O 1
ATOM 1191 N N . THR A 1 168 ? 9.445 -10.760 -3.701 1.00 94.50 168 THR A N 1
ATOM 1192 C CA . THR A 1 168 ? 8.706 -10.015 -2.672 1.00 94.50 168 THR A CA 1
ATOM 1193 C C . THR A 1 168 ? 9.482 -8.818 -2.121 1.00 94.50 168 THR A C 1
ATOM 1195 O O . THR A 1 168 ? 8.941 -8.015 -1.363 1.00 94.50 168 THR A O 1
ATOM 1198 N N . THR A 1 169 ? 10.759 -8.675 -2.487 1.00 94.50 169 THR A N 1
ATOM 1199 C CA . THR A 1 169 ? 11.676 -7.691 -1.884 1.00 94.50 169 THR A CA 1
ATOM 1200 C C . THR A 1 169 ? 12.292 -6.730 -2.893 1.00 94.50 169 THR A C 1
ATOM 1202 O O . THR A 1 169 ? 12.922 -5.754 -2.483 1.00 94.50 169 THR A O 1
ATOM 1205 N N . ARG A 1 170 ? 12.137 -6.981 -4.201 1.00 92.38 170 ARG A N 1
ATOM 1206 C CA . ARG A 1 170 ? 12.813 -6.220 -5.257 1.00 92.38 170 ARG A CA 1
ATOM 1207 C C . ARG A 1 170 ? 11.945 -6.010 -6.497 1.00 92.38 170 ARG A C 1
ATOM 1209 O O . ARG A 1 170 ? 11.223 -6.909 -6.913 1.00 92.38 170 ARG A O 1
ATOM 1216 N N . TRP A 1 171 ? 12.123 -4.857 -7.132 1.00 92.06 171 TRP A N 1
ATOM 1217 C CA . TRP A 1 171 ? 11.749 -4.589 -8.517 1.00 92.06 171 TRP A CA 1
ATOM 1218 C C . TRP A 1 171 ? 12.620 -5.422 -9.474 1.00 92.06 171 TRP A C 1
ATOM 1220 O O . TRP A 1 171 ? 13.835 -5.510 -9.247 1.00 92.06 171 TRP A O 1
ATOM 1230 N N . PRO A 1 172 ? 12.064 -5.989 -10.560 1.00 90.12 172 PRO A N 1
ATOM 1231 C CA . PRO A 1 172 ? 12.864 -6.628 -11.597 1.00 90.12 172 PRO A CA 1
ATOM 1232 C C . PRO A 1 172 ? 13.702 -5.594 -12.362 1.00 90.12 172 PRO A C 1
ATOM 1234 O O . PRO A 1 172 ? 13.338 -4.422 -12.464 1.00 90.12 172 PRO A O 1
ATOM 1237 N N . GLY A 1 173 ? 14.826 -6.046 -12.913 1.00 87.94 173 GLY A N 1
ATOM 1238 C CA . GLY A 1 173 ? 15.626 -5.262 -13.852 1.00 87.94 173 GLY A CA 1
ATOM 1239 C C . GLY A 1 173 ? 15.083 -5.339 -15.281 1.00 87.94 173 GLY A C 1
ATOM 1240 O O . GLY A 1 173 ? 14.184 -6.124 -15.599 1.00 87.94 173 GLY A O 1
ATOM 1241 N N . GLY A 1 174 ? 15.648 -4.529 -16.168 1.00 90.44 174 GLY A N 1
ATOM 1242 C CA . GLY A 1 174 ? 15.226 -4.495 -17.563 1.00 90.44 174 GLY A CA 1
ATOM 1243 C C . GLY A 1 174 ? 15.998 -3.491 -18.396 1.00 90.44 174 GLY A C 1
ATOM 1244 O O . GLY A 1 174 ? 17.031 -2.970 -17.984 1.00 90.44 174 GLY A O 1
ATOM 1245 N N . TYR A 1 175 ? 15.487 -3.212 -19.583 1.00 91.81 175 TYR A N 1
ATOM 1246 C CA . TYR A 1 175 ? 16.101 -2.267 -20.505 1.00 91.81 175 TYR A CA 1
ATOM 1247 C C . TYR A 1 175 ? 15.089 -1.217 -20.928 1.00 91.81 175 TYR A C 1
ATOM 1249 O O . TYR A 1 175 ? 13.896 -1.497 -21.049 1.00 91.81 175 TYR A O 1
ATOM 1257 N N . VAL A 1 176 ? 15.584 -0.014 -21.197 1.00 94.06 176 VAL A N 1
ATOM 1258 C CA . VAL A 1 176 ? 14.800 1.017 -21.869 1.00 94.06 176 VAL A CA 1
ATOM 1259 C C . VAL A 1 176 ? 15.144 0.985 -23.347 1.00 94.06 176 VAL A C 1
ATOM 1261 O O . VAL A 1 176 ? 16.297 1.208 -23.725 1.00 94.06 176 VAL A O 1
ATOM 1264 N N . PHE A 1 177 ? 14.137 0.667 -24.152 1.00 94.56 177 PHE A N 1
ATOM 1265 C CA . PHE A 1 177 ? 14.224 0.588 -25.603 1.00 94.56 177 PHE A CA 1
ATOM 1266 C C . PHE A 1 177 ? 13.791 1.902 -26.248 1.00 94.56 177 PHE A C 1
ATOM 1268 O O . PHE A 1 177 ? 13.001 2.655 -25.683 1.00 94.56 177 PHE A O 1
ATOM 1275 N N . THR A 1 178 ? 14.308 2.153 -27.444 1.00 95.25 178 THR A N 1
ATOM 1276 C CA . THR A 1 178 ? 13.983 3.278 -28.324 1.00 95.25 178 THR A CA 1
ATOM 1277 C C . THR A 1 178 ? 14.144 2.827 -29.781 1.00 95.25 178 THR A C 1
ATOM 1279 O O . THR A 1 178 ? 14.826 1.836 -30.060 1.00 95.25 178 THR A O 1
ATOM 1282 N N . GLN A 1 179 ? 13.501 3.513 -30.727 1.00 95.06 179 GLN A N 1
ATOM 1283 C CA . GLN A 1 179 ? 13.606 3.173 -32.153 1.00 95.06 179 GLN A CA 1
ATOM 1284 C C . GLN A 1 179 ? 14.803 3.867 -32.813 1.00 95.06 179 GLN A C 1
ATOM 1286 O O . GLN A 1 179 ? 15.248 3.457 -33.883 1.00 95.06 179 GLN A O 1
ATOM 1291 N N . VAL A 1 180 ? 15.354 4.895 -32.164 1.00 93.56 180 VAL A N 1
ATOM 1292 C CA . VAL A 1 180 ? 16.463 5.701 -32.678 1.00 93.56 180 VAL A CA 1
ATOM 1293 C C . VAL A 1 180 ? 17.669 5.593 -31.751 1.00 93.56 180 VAL A C 1
ATOM 1295 O O . VAL A 1 180 ? 17.549 5.781 -30.544 1.00 93.56 180 VAL A O 1
ATOM 1298 N N . SER A 1 181 ? 18.850 5.339 -32.317 1.00 94.81 181 SER A N 1
ATOM 1299 C CA . SER A 1 181 ? 20.110 5.350 -31.564 1.00 94.81 181 SER A CA 1
ATOM 1300 C C . SER A 1 181 ? 20.385 6.737 -30.977 1.00 94.81 181 SER A C 1
ATOM 1302 O O . SER A 1 181 ? 20.325 7.745 -31.684 1.00 94.81 181 SER A O 1
ATOM 1304 N N . ARG A 1 182 ? 20.688 6.799 -29.677 1.00 93.50 182 ARG A N 1
ATOM 1305 C CA . ARG A 1 182 ? 20.861 8.053 -28.925 1.00 93.50 182 ARG A CA 1
ATOM 1306 C C . ARG A 1 182 ? 22.156 8.040 -28.124 1.00 93.50 182 ARG A C 1
ATOM 1308 O O . ARG A 1 182 ? 22.339 7.206 -27.239 1.00 93.50 182 ARG A O 1
ATOM 1315 N N . SER A 1 183 ? 23.020 9.021 -28.377 1.00 90.56 183 SER A N 1
ATOM 1316 C CA . SER A 1 183 ? 24.313 9.174 -27.692 1.00 90.56 183 SER A CA 1
ATOM 1317 C C . SER A 1 183 ? 24.170 9.613 -26.228 1.00 90.56 183 SER A C 1
ATOM 1319 O O . SER A 1 183 ? 24.945 9.180 -25.379 1.00 90.56 183 SER A O 1
ATOM 1321 N N . ALA A 1 184 ? 23.169 10.441 -25.916 1.00 90.06 184 ALA A N 1
ATOM 1322 C CA . ALA A 1 184 ? 22.789 10.825 -24.559 1.00 90.06 184 ALA A CA 1
ATOM 1323 C C . ALA A 1 184 ? 21.328 11.286 -24.548 1.00 90.06 184 ALA A C 1
ATOM 1325 O O . ALA A 1 184 ? 20.901 12.048 -25.414 1.00 90.06 184 ALA A O 1
ATOM 1326 N N . THR A 1 185 ? 20.553 10.820 -23.578 1.00 90.56 185 THR A N 1
ATOM 1327 C CA . THR A 1 185 ? 19.149 11.194 -23.431 1.00 90.56 185 THR A CA 1
ATOM 1328 C C . THR A 1 185 ? 18.703 11.022 -21.984 1.00 90.56 185 THR A C 1
ATOM 1330 O O . THR A 1 185 ? 19.240 10.184 -21.257 1.00 90.56 185 THR A O 1
ATOM 1333 N N . ILE A 1 186 ? 17.754 11.847 -21.546 1.00 93.00 186 ILE A N 1
ATOM 1334 C CA . ILE A 1 186 ? 17.180 11.747 -20.206 1.00 93.00 186 ILE A CA 1
ATOM 1335 C C . ILE A 1 186 ? 16.071 10.706 -20.250 1.00 93.00 186 ILE A C 1
ATOM 1337 O O . ILE A 1 186 ? 15.099 10.852 -20.991 1.00 93.00 186 ILE A O 1
ATOM 1341 N N . ILE A 1 187 ? 16.240 9.672 -19.435 1.00 93.00 187 ILE A N 1
ATOM 1342 C CA . ILE A 1 187 ? 15.288 8.589 -19.247 1.00 93.00 187 ILE A CA 1
ATOM 1343 C C . ILE A 1 187 ? 14.610 8.780 -17.895 1.00 93.00 187 ILE A C 1
ATOM 1345 O O . ILE A 1 187 ? 15.284 8.895 -16.866 1.00 93.00 187 ILE A O 1
ATOM 1349 N N . CYS A 1 188 ? 13.283 8.767 -17.910 1.00 93.25 188 CYS A N 1
ATOM 1350 C CA . CYS A 1 188 ? 12.424 8.745 -16.737 1.00 93.25 188 CYS A CA 1
ATOM 1351 C C . CYS A 1 188 ? 11.807 7.351 -16.622 1.00 93.25 188 CYS A C 1
ATOM 1353 O O . CYS A 1 188 ? 11.139 6.909 -17.552 1.00 93.25 188 CYS A O 1
ATOM 1355 N N . VAL A 1 189 ? 12.025 6.662 -15.504 1.00 94.31 189 VAL A N 1
ATOM 1356 C CA . VAL A 1 189 ? 11.434 5.351 -15.219 1.00 94.31 189 VAL A CA 1
ATOM 1357 C C . VAL A 1 189 ? 10.564 5.455 -13.974 1.00 94.31 189 VAL A C 1
ATOM 1359 O O . VAL A 1 189 ? 11.057 5.791 -12.896 1.00 94.31 189 VAL A O 1
ATOM 1362 N N . ASP A 1 190 ? 9.281 5.158 -14.133 1.00 95.50 190 ASP A N 1
ATOM 1363 C CA . ASP A 1 190 ? 8.285 5.117 -13.071 1.00 95.50 190 ASP A CA 1
ATOM 1364 C C . ASP A 1 190 ? 8.011 3.663 -12.682 1.00 95.50 190 ASP A C 1
ATOM 1366 O O . ASP A 1 190 ? 7.801 2.801 -13.538 1.00 95.50 190 ASP A O 1
ATOM 1370 N N . TYR A 1 191 ? 7.998 3.405 -11.379 1.00 96.31 191 TYR A N 1
ATOM 1371 C CA . TYR A 1 191 ? 7.801 2.088 -10.791 1.00 96.31 191 TYR A CA 1
ATOM 1372 C C . TYR A 1 191 ? 6.567 2.119 -9.889 1.00 96.31 191 TYR A C 1
ATOM 1374 O O . TYR A 1 191 ? 6.466 2.968 -8.998 1.00 96.31 191 TYR A O 1
ATOM 1382 N N . LEU A 1 192 ? 5.658 1.166 -10.091 1.00 97.38 192 LEU A N 1
ATOM 1383 C CA . LEU A 1 192 ? 4.477 0.932 -9.266 1.00 97.38 192 LEU A CA 1
ATOM 1384 C C . LEU A 1 192 ? 4.374 -0.558 -8.941 1.00 97.38 192 LEU A C 1
ATOM 1386 O O . LEU A 1 192 ? 4.371 -1.397 -9.839 1.00 97.38 192 LEU A O 1
ATOM 1390 N N . ALA A 1 193 ? 4.274 -0.892 -7.660 1.00 97.81 193 ALA A N 1
ATOM 1391 C CA . ALA A 1 193 ? 4.006 -2.246 -7.203 1.00 97.81 193 ALA A CA 1
ATOM 1392 C C . ALA A 1 193 ? 2.831 -2.225 -6.238 1.00 97.81 193 ALA A C 1
ATOM 1394 O O . ALA A 1 193 ? 2.815 -1.430 -5.298 1.00 97.81 193 ALA A O 1
ATOM 1395 N N . VAL A 1 194 ? 1.867 -3.111 -6.466 1.00 98.25 194 VAL A N 1
ATOM 1396 C CA . VAL A 1 194 ? 0.673 -3.263 -5.635 1.00 98.25 194 VAL A CA 1
ATOM 1397 C C . VAL A 1 194 ? 0.549 -4.725 -5.236 1.00 98.25 194 VAL A C 1
ATOM 1399 O O . VAL A 1 194 ? 0.567 -5.616 -6.082 1.00 98.25 194 VAL A O 1
ATOM 1402 N N . GLY A 1 195 ? 0.433 -4.985 -3.941 1.00 97.75 195 GLY A N 1
ATOM 1403 C CA . GLY A 1 195 ? 0.388 -6.344 -3.415 1.00 97.75 195 GLY A CA 1
ATOM 1404 C C . GLY A 1 195 ? -0.077 -6.388 -1.971 1.00 97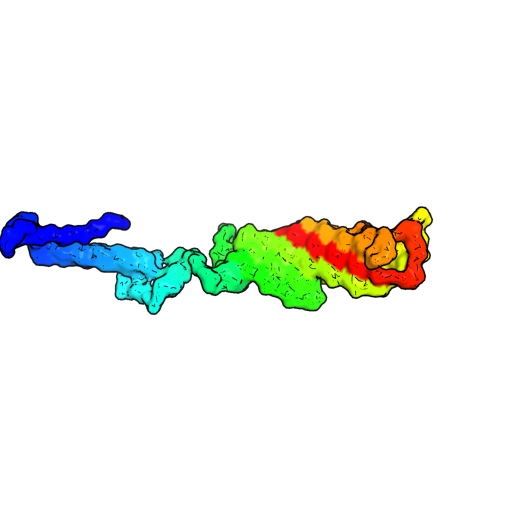.75 195 GLY A C 1
ATOM 1405 O O . GLY A 1 195 ? -0.706 -5.450 -1.481 1.00 97.75 195 GLY A O 1
ATOM 1406 N N . ARG A 1 196 ? 0.235 -7.493 -1.291 1.00 96.25 196 ARG A N 1
ATOM 1407 C CA . ARG A 1 196 ? -0.135 -7.726 0.108 1.00 96.25 196 ARG A CA 1
ATOM 1408 C C . ARG A 1 196 ? 1.083 -7.608 1.018 1.00 96.25 196 ARG A C 1
ATOM 1410 O O . ARG A 1 196 ? 2.169 -8.027 0.622 1.00 96.25 196 ARG A O 1
ATOM 1417 N N . TRP A 1 197 ? 0.925 -7.048 2.216 1.00 95.25 197 TRP A N 1
ATOM 1418 C CA . TRP A 1 197 ? 1.995 -7.009 3.230 1.00 95.25 197 TRP A CA 1
ATOM 1419 C C . TRP A 1 197 ? 1.846 -8.061 4.337 1.00 95.25 197 TRP A C 1
ATOM 1421 O O . TRP A 1 197 ? 2.780 -8.231 5.120 1.00 95.25 197 TRP A O 1
ATOM 1431 N N . PHE A 1 198 ? 0.723 -8.785 4.355 1.00 91.44 198 PHE A N 1
ATOM 1432 C CA . PHE A 1 198 ? 0.470 -9.985 5.154 1.00 91.44 198 PHE A CA 1
ATOM 1433 C C . PHE A 1 198 ? -0.293 -11.031 4.337 1.00 91.44 198 PHE A C 1
ATOM 1435 O O . PHE A 1 198 ? -0.954 -10.635 3.343 1.00 91.44 198 PHE A O 1
#

Solvent-accessible surface area (backbone atoms only — not comparable to full-atom values): 10812 Å² total; per-residue (Å²): 136,81,87,64,77,77,49,64,42,44,84,94,80,30,58,90,30,56,53,77,64,60,37,47,51,37,53,51,51,50,50,50,51,50,23,17,62,43,46,59,40,86,84,42,93,54,70,49,98,37,72,68,50,19,36,54,68,59,70,48,86,48,87,85,43,41,59,40,68,52,33,67,55,97,91,41,61,74,49,14,48,33,22,75,54,73,52,99,49,22,34,38,38,40,36,40,89,31,47,28,38,40,37,39,78,48,77,47,78,44,43,22,63,50,74,56,86,85,33,14,23,34,71,78,43,72,58,41,55,44,56,64,63,39,62,44,56,44,55,74,50,66,47,31,40,36,84,78,70,66,40,39,49,45,80,34,57,80,81,46,101,74,59,42,80,65,37,36,50,39,48,62,25,27,33,48,36,25,73,59,73,32,86,67,44,50,38,41,37,42,39,41,33,44,36,28,58,102